Protein AF-A0A6N7Q7R2-F1 (afdb_monomer_lite)

Foldseek 3Di:
DQDFDPLLVLLLLLLVLLLVLLVPCLVVLQVLLCCLPPVVGDDPVDGSSNVSVVLSVLLVVLSVQLRVLRSQLSVLVVPLPVLVVQLVVLLVVLQVLLVVQLVLCCQFQRNVRSVQLQRDPDQDSDLVVNLVSLVSSLVCLVPPDPPGHTPDNVSDDNSPVSSVVSVVSSVSSVVSVVVSVVSVVVSVVSVVSSVVSVVSSLVSLQVSLVVVLVSCVSSVNNVSNVSSHCDPCVSVSHHDPSSVDDPVVPDD

Secondary structure (DSSP, 8-state):
-PPPPHHHHHHHHHHHHHHHHHHHSHHHHHHHHHHHH-TT---TT--HHHHHHHHHHHHHHHHHHHHHHHHHHHHHHHSSHHHHHHHHHHHHHHHHHHHHHHHHHHHHT-HHHHHHTT--SS--SSHHHHHHHHHHHHHHHHHS---SPPSSGGG---HHHHHHHHHHHHHHHHHHHHHHHHHHHHHHHHHHHHHHHHHHHHHHHHHHHHHHHHHHHHTT-HHHHHHT---HHHHTTPPPHHHHS-TTS---

Sequence (252 aa):
MSQPSKLIADRVAISRTVLTSLNEHVPEIAKDLEAVLFPEGAPKSLTAADLLHALRDLLARTTESMFAADLAHTRELADDDAPRALAEERVEGLKALLLSLRTTLASTYGVPVAAAYGIPSQIPDDPEVLLRVAGTSERLLRERPLVEPPKIKSLAIAPLAVSEDLGFAIVELKRALADVDREKREAILSQSTKTLAMARWLSTYQGVTEAACGLYALAGHAALAEGIRPTARRLAGLPEEEDAAPSTERSR

Radius of gyration: 33.45 Å; chains: 1; bounding box: 76×33×90 Å

pLDDT: mean 92.96, std 10.28, range [34.81, 98.62]

Structure (mmCIF, N/CA/C/O backbone):
data_AF-A0A6N7Q7R2-F1
#
_entry.id   AF-A0A6N7Q7R2-F1
#
loop_
_atom_site.group_PDB
_atom_site.id
_atom_site.type_symbol
_atom_site.label_atom_id
_atom_site.label_alt_id
_atom_site.label_comp_id
_atom_site.label_asym_id
_atom_site.label_entity_id
_atom_site.label_seq_id
_atom_site.pdbx_PDB_ins_code
_atom_site.Cartn_x
_atom_site.Cartn_y
_atom_site.Cartn_z
_atom_site.occupancy
_atom_site.B_iso_or_equiv
_atom_site.auth_seq_id
_atom_site.auth_comp_id
_atom_site.auth_asym_id
_atom_site.auth_atom_id
_atom_site.pdbx_PDB_model_num
ATOM 1 N N . MET A 1 1 ? 12.685 -5.814 11.633 1.00 50.81 1 MET A N 1
ATOM 2 C CA . MET A 1 1 ? 11.256 -6.102 11.889 1.00 50.81 1 MET A CA 1
ATOM 3 C C . MET A 1 1 ? 10.473 -4.864 11.507 1.00 50.81 1 MET A C 1
ATOM 5 O O . MET A 1 1 ? 10.833 -3.796 11.985 1.00 50.81 1 MET A O 1
ATOM 9 N N . SER A 1 2 ? 9.488 -4.986 10.618 1.00 62.06 2 SER A N 1
ATOM 10 C CA . SER A 1 2 ? 8.685 -3.838 10.186 1.00 62.06 2 SER A CA 1
ATOM 11 C C . SER A 1 2 ? 7.815 -3.354 11.353 1.00 62.06 2 SER A C 1
ATOM 13 O O . SER A 1 2 ? 7.158 -4.172 11.999 1.00 62.06 2 SER A O 1
ATOM 15 N N . GLN A 1 3 ? 7.911 -2.068 11.691 1.00 71.12 3 GLN A N 1
ATOM 16 C CA . GLN A 1 3 ? 7.170 -1.444 12.792 1.00 71.12 3 GLN A CA 1
ATOM 17 C C . GLN A 1 3 ? 5.858 -0.863 12.252 1.00 71.12 3 GLN A C 1
ATOM 19 O O . GLN A 1 3 ? 5.852 -0.363 11.126 1.00 71.12 3 GLN A O 1
ATOM 24 N N . PRO A 1 4 ? 4.759 -0.902 13.025 1.00 79.81 4 PRO A N 1
ATOM 25 C CA . PRO A 1 4 ? 3.510 -0.272 12.619 1.00 79.81 4 PRO A CA 1
ATOM 26 C C . PRO A 1 4 ? 3.698 1.239 12.461 1.00 79.81 4 PRO A C 1
ATOM 28 O O . PRO A 1 4 ? 4.506 1.866 13.156 1.00 79.81 4 PRO A O 1
ATOM 31 N N . SER A 1 5 ? 2.907 1.850 11.585 1.00 90.06 5 SER A N 1
ATOM 32 C CA . SER A 1 5 ? 2.881 3.304 11.468 1.00 90.06 5 SER A CA 1
ATOM 33 C C . SER A 1 5 ? 2.411 3.945 12.779 1.00 90.06 5 SER A C 1
ATOM 35 O O . SER A 1 5 ? 1.545 3.412 13.477 1.00 90.06 5 SER A O 1
ATOM 37 N N . LYS A 1 6 ? 2.956 5.126 13.112 1.00 91.56 6 LYS A N 1
ATOM 38 C CA . LYS A 1 6 ? 2.602 5.859 14.343 1.00 91.56 6 LYS A CA 1
ATOM 39 C C . LYS A 1 6 ? 1.088 6.027 14.502 1.00 91.56 6 LYS A C 1
ATOM 41 O O . LYS A 1 6 ? 0.548 5.778 15.569 1.00 91.56 6 LYS A O 1
ATOM 46 N N . LEU A 1 7 ? 0.408 6.367 13.409 1.00 93.00 7 LEU A N 1
ATOM 47 C CA . LEU A 1 7 ? -1.046 6.507 13.370 1.00 93.00 7 LEU A CA 1
ATOM 48 C C . LEU A 1 7 ? -1.774 5.236 13.841 1.00 93.00 7 LEU A C 1
ATOM 50 O O . LEU A 1 7 ? -2.789 5.317 14.526 1.00 93.00 7 LEU A O 1
ATOM 54 N N . ILE A 1 8 ? -1.283 4.059 13.458 1.00 95.62 8 ILE A N 1
ATOM 55 C CA . ILE A 1 8 ? -1.890 2.775 13.820 1.00 95.62 8 ILE A CA 1
ATOM 56 C C . ILE A 1 8 ? -1.543 2.416 15.260 1.00 95.62 8 ILE A C 1
ATOM 58 O O . ILE A 1 8 ? -2.419 1.962 15.991 1.00 95.62 8 ILE A O 1
ATOM 62 N N . ALA A 1 9 ? -0.310 2.682 15.696 1.00 94.44 9 ALA A N 1
ATOM 63 C CA . ALA A 1 9 ? 0.099 2.505 17.087 1.00 94.44 9 ALA A CA 1
ATOM 64 C C . ALA A 1 9 ? -0.769 3.334 18.052 1.00 94.44 9 ALA A C 1
ATOM 66 O O . ALA A 1 9 ? -1.256 2.798 19.048 1.00 94.44 9 ALA A O 1
ATOM 67 N N . ASP A 1 10 ? -1.040 4.594 17.710 1.00 95.44 10 ASP A N 1
ATOM 68 C CA . ASP A 1 10 ? -1.899 5.495 18.484 1.00 95.44 10 ASP A CA 1
ATOM 69 C C . ASP A 1 10 ? -3.329 4.936 18.613 1.00 95.44 10 ASP A C 1
ATOM 71 O O . ASP A 1 10 ? -3.885 4.839 19.707 1.00 95.44 10 ASP A O 1
ATOM 75 N N . ARG A 1 11 ? -3.915 4.456 17.511 1.00 96.56 11 ARG A N 1
ATOM 76 C CA . ARG A 1 11 ? -5.257 3.842 17.512 1.00 96.56 11 ARG A CA 1
ATOM 77 C C . ARG A 1 11 ? -5.324 2.514 18.263 1.00 96.56 11 ARG A C 1
ATOM 79 O O . ARG A 1 11 ? -6.342 2.202 18.888 1.00 96.56 11 ARG A O 1
ATOM 86 N N . VAL A 1 12 ? -4.246 1.733 18.231 1.00 96.75 12 VAL A N 1
ATOM 87 C CA . VAL A 1 12 ? -4.108 0.520 19.049 1.00 96.75 12 VAL A CA 1
ATOM 88 C C . VAL A 1 12 ? -4.067 0.883 20.534 1.00 96.75 12 VAL A C 1
ATOM 90 O O . VAL A 1 12 ? -4.727 0.211 21.325 1.00 96.75 12 VAL A O 1
ATOM 93 N N . ALA A 1 13 ? -3.355 1.946 20.920 1.00 95.44 13 ALA A N 1
ATOM 94 C CA . ALA A 1 13 ? -3.314 2.420 22.304 1.00 95.44 13 ALA A CA 1
ATOM 95 C C . ALA A 1 13 ? -4.703 2.863 22.798 1.00 95.44 13 ALA A C 1
ATOM 97 O O . ALA A 1 13 ? -5.150 2.402 23.847 1.00 95.44 13 ALA A O 1
ATOM 98 N N . ILE A 1 14 ? -5.433 3.639 21.989 1.00 96.62 14 ILE A N 1
ATOM 99 C CA . ILE A 1 14 ? -6.825 4.040 22.270 1.00 96.62 14 ILE A CA 1
ATOM 100 C C . ILE A 1 14 ? -7.723 2.809 22.465 1.00 96.62 14 ILE A C 1
ATOM 102 O O . ILE A 1 14 ? -8.464 2.703 23.443 1.00 96.62 14 ILE A O 1
ATOM 106 N N . SER A 1 15 ? -7.639 1.839 21.549 1.00 97.38 15 SER A N 1
ATOM 107 C CA . SER A 1 15 ? -8.445 0.612 21.626 1.00 97.38 15 SER A CA 1
ATOM 108 C C . SER A 1 15 ? -8.111 -0.204 22.872 1.00 97.38 15 SER A C 1
ATOM 110 O O . SER A 1 15 ? -9.006 -0.771 23.495 1.00 97.38 15 SER A O 1
ATOM 112 N N . ARG A 1 16 ? -6.832 -0.244 23.265 1.00 96.56 16 ARG A N 1
ATOM 113 C CA . ARG A 1 16 ? -6.368 -0.969 24.451 1.00 96.56 16 ARG A CA 1
ATOM 114 C C . ARG A 1 16 ? -7.040 -0.460 25.720 1.00 96.56 16 ARG A C 1
ATOM 116 O O . ARG A 1 16 ? -7.462 -1.291 26.509 1.00 96.56 16 ARG A O 1
ATOM 123 N N . THR A 1 17 ? -7.203 0.852 25.897 1.00 95.75 17 THR A N 1
ATOM 124 C CA . THR A 1 17 ? -7.900 1.408 27.072 1.00 95.75 17 THR A CA 1
ATOM 125 C C . THR A 1 17 ? -9.321 0.855 27.211 1.00 95.75 17 THR A C 1
ATOM 127 O O . THR A 1 17 ? -9.700 0.387 28.283 1.00 95.75 17 THR A O 1
ATOM 130 N N . VAL A 1 18 ? -10.083 0.822 26.116 1.00 96.19 18 VAL A N 1
ATOM 131 C CA . VAL A 1 18 ? -11.457 0.292 26.110 1.00 96.19 18 VAL A CA 1
ATOM 132 C C . VAL A 1 18 ? -11.470 -1.217 26.355 1.00 96.19 18 VAL A C 1
ATOM 134 O O . VAL A 1 18 ? -12.261 -1.713 27.155 1.00 96.19 18 VAL A O 1
ATOM 137 N N . LEU A 1 19 ? -10.576 -1.954 25.691 1.00 97.50 19 LEU A N 1
ATOM 138 C CA . LEU A 1 19 ? -10.462 -3.406 25.842 1.00 97.50 19 LEU A CA 1
ATOM 139 C C . LEU A 1 19 ? -10.062 -3.811 27.263 1.00 97.50 19 LEU A C 1
ATOM 141 O O . LEU A 1 19 ? -10.586 -4.795 27.774 1.00 97.50 19 LEU A O 1
ATOM 145 N N . THR A 1 20 ? -9.159 -3.064 27.900 1.00 95.94 20 THR A N 1
ATOM 146 C CA . THR A 1 20 ? -8.775 -3.268 29.300 1.00 95.94 20 THR A CA 1
ATOM 147 C C . THR A 1 20 ? -9.971 -3.036 30.217 1.00 95.94 20 THR A C 1
ATOM 149 O O . THR A 1 20 ? -10.301 -3.927 30.992 1.00 95.94 20 THR A O 1
ATOM 152 N N . SER A 1 21 ? -10.699 -1.927 30.050 1.00 95.62 21 SER A N 1
ATOM 153 C CA . SER A 1 21 ? -11.897 -1.651 30.855 1.00 95.62 21 SER A CA 1
ATOM 154 C C . SER A 1 21 ? -12.962 -2.750 30.722 1.00 95.62 21 SER A C 1
ATOM 156 O O . SER A 1 21 ? -13.477 -3.244 31.724 1.00 95.62 21 SER A O 1
ATOM 158 N N . LEU A 1 22 ? -13.250 -3.196 29.493 1.00 94.88 22 LEU A N 1
ATOM 159 C CA . LEU A 1 22 ? -14.188 -4.296 29.230 1.00 94.88 22 LEU A CA 1
ATOM 160 C C . LEU A 1 22 ? -13.656 -5.670 29.675 1.00 94.88 22 LEU A C 1
ATOM 162 O O . LEU A 1 22 ? -14.420 -6.621 29.781 1.00 94.88 22 LEU A O 1
ATOM 166 N N . ASN A 1 23 ? -12.358 -5.837 29.904 1.00 93.88 23 ASN A N 1
ATOM 167 C CA . ASN A 1 23 ? -11.831 -7.078 30.472 1.00 93.88 23 ASN A CA 1
ATOM 168 C C . ASN A 1 23 ? -11.946 -7.094 31.993 1.00 93.88 23 ASN A C 1
ATOM 170 O O . ASN A 1 23 ? -12.287 -8.125 32.565 1.00 93.88 23 ASN A O 1
ATOM 174 N N . GLU A 1 24 ? -11.657 -5.966 32.630 1.00 95.44 24 GLU A N 1
ATOM 175 C CA . GLU A 1 24 ? -11.557 -5.867 34.084 1.00 95.44 24 GLU A CA 1
ATOM 176 C C . GLU A 1 24 ? -12.931 -5.743 34.749 1.00 95.44 24 GLU A C 1
ATOM 178 O O . GLU A 1 24 ? -13.177 -6.391 35.765 1.00 95.44 24 GLU A O 1
ATOM 183 N N . HIS A 1 25 ? -13.848 -4.971 34.160 1.00 95.38 25 HIS A N 1
ATOM 184 C CA . HIS A 1 25 ? -15.087 -4.579 34.840 1.00 95.38 25 HIS A CA 1
ATOM 185 C C . HIS A 1 25 ? -16.344 -5.322 34.377 1.00 95.38 25 HIS A C 1
ATOM 187 O O . HIS A 1 25 ? -17.401 -5.156 34.982 1.00 95.38 25 HIS A O 1
ATOM 193 N N . VAL A 1 26 ? -16.270 -6.174 33.346 1.00 93.69 26 VAL A N 1
ATOM 194 C CA . VAL A 1 26 ? -17.456 -6.897 32.845 1.00 93.69 26 VAL A CA 1
ATOM 195 C C . VAL A 1 26 ? -18.189 -7.710 33.915 1.00 93.69 26 VAL A C 1
ATOM 197 O O . VAL A 1 26 ? -19.413 -7.613 33.934 1.00 93.69 26 VAL A O 1
ATOM 200 N N . PRO A 1 27 ? -17.533 -8.463 34.820 1.00 93.50 27 PRO A N 1
ATOM 201 C CA . PRO A 1 27 ? -18.259 -9.226 35.837 1.00 93.50 27 PRO A CA 1
ATOM 202 C C . PRO A 1 27 ? -19.127 -8.355 36.756 1.00 93.50 27 PRO A C 1
ATOM 204 O O . PRO A 1 27 ? -20.244 -8.740 37.096 1.00 93.50 27 PRO A O 1
ATOM 207 N N . GLU A 1 28 ? -18.624 -7.182 37.143 1.00 95.19 28 GLU A N 1
ATOM 208 C CA . GLU A 1 28 ? -19.336 -6.231 38.002 1.00 95.19 28 GLU A CA 1
ATOM 209 C C . GLU A 1 28 ? -20.457 -5.530 37.228 1.00 95.19 28 GLU A C 1
ATOM 211 O O . GLU A 1 28 ? -21.619 -5.571 37.626 1.00 95.19 28 GLU A O 1
ATOM 216 N N . ILE A 1 29 ? -20.127 -4.984 36.058 1.00 96.25 29 ILE A N 1
ATOM 217 C CA . ILE A 1 29 ? -21.063 -4.216 35.234 1.00 96.25 29 ILE A CA 1
ATOM 218 C C . ILE A 1 29 ? -22.197 -5.096 34.719 1.00 96.25 29 ILE A C 1
ATOM 220 O O . ILE A 1 29 ? -23.346 -4.669 34.733 1.00 96.25 29 ILE A O 1
ATOM 224 N N . ALA A 1 30 ? -21.910 -6.324 34.284 1.00 95.69 30 ALA A N 1
ATOM 225 C CA . ALA A 1 30 ? -22.934 -7.243 33.801 1.00 95.69 30 ALA A CA 1
ATOM 226 C C . ALA A 1 30 ? -23.943 -7.591 34.898 1.00 95.69 30 ALA A C 1
ATOM 228 O O . ALA A 1 30 ? -25.142 -7.584 34.638 1.00 95.69 30 ALA A O 1
ATOM 229 N N . LYS A 1 31 ? -23.467 -7.847 36.122 1.00 94.94 31 LYS A N 1
ATOM 230 C CA . LYS A 1 31 ? -24.327 -8.155 37.267 1.00 94.94 31 LYS A CA 1
ATOM 231 C C . LYS A 1 31 ? -25.290 -7.004 37.564 1.00 94.94 31 LYS A C 1
ATOM 233 O O . LYS A 1 31 ? -26.491 -7.235 37.700 1.00 94.94 31 LYS A O 1
ATOM 238 N N . ASP A 1 32 ? -24.774 -5.782 37.656 1.00 96.50 32 ASP A N 1
ATOM 239 C CA . ASP A 1 32 ? -25.595 -4.610 37.974 1.00 96.50 32 ASP A CA 1
ATOM 240 C C . ASP A 1 32 ? -26.538 -4.259 36.814 1.00 96.50 32 ASP A C 1
ATOM 242 O O . ASP A 1 32 ? -27.708 -3.937 37.025 1.00 96.50 32 ASP A O 1
ATOM 246 N N . LEU A 1 33 ? -26.071 -4.412 35.572 1.00 95.69 33 LEU A N 1
ATOM 247 C CA . LEU A 1 33 ? -26.885 -4.206 34.379 1.00 95.69 33 LEU A CA 1
ATOM 248 C C . LEU A 1 33 ? -28.034 -5.216 34.278 1.00 95.69 33 LEU A C 1
ATOM 250 O O . LEU A 1 33 ? -29.147 -4.842 33.913 1.00 95.69 33 LEU A O 1
ATOM 254 N N . GLU A 1 34 ? -27.797 -6.484 34.615 1.00 95.75 34 GLU A N 1
ATOM 255 C CA . GLU A 1 34 ? -28.843 -7.511 34.638 1.00 95.75 34 GLU A CA 1
ATOM 256 C C . GLU A 1 34 ? -29.896 -7.232 35.699 1.00 95.75 34 GLU A C 1
ATOM 258 O O . GLU A 1 34 ? -31.081 -7.383 35.414 1.00 95.75 34 GLU A O 1
ATOM 263 N N . ALA A 1 35 ? -29.493 -6.767 36.882 1.00 94.31 35 ALA A N 1
ATOM 264 C CA . ALA A 1 35 ? -30.439 -6.377 37.923 1.00 94.31 35 ALA A CA 1
ATOM 265 C C . ALA A 1 35 ? -31.360 -5.229 37.467 1.00 94.31 35 ALA A C 1
ATOM 267 O O . ALA A 1 35 ? -32.540 -5.207 37.820 1.00 94.31 35 ALA A O 1
ATOM 268 N N . VAL A 1 36 ? -30.839 -4.297 36.660 1.00 94.81 36 VAL A N 1
ATOM 269 C CA . VAL A 1 36 ? -31.605 -3.165 36.113 1.00 94.81 36 VAL A CA 1
ATOM 270 C C . VAL A 1 36 ? -32.508 -3.586 34.950 1.00 94.81 36 VAL A C 1
ATOM 272 O O . VAL A 1 36 ? -33.672 -3.193 34.903 1.00 94.81 36 VAL A O 1
ATOM 275 N N . LEU A 1 37 ? -31.989 -4.362 33.995 1.00 94.00 37 LEU A N 1
ATOM 276 C CA . LEU A 1 37 ? -32.715 -4.715 32.768 1.00 94.00 37 LEU A CA 1
ATOM 277 C C . LEU A 1 37 ? -33.667 -5.903 32.946 1.00 94.00 37 LEU A C 1
ATOM 279 O O . LEU A 1 37 ? -34.694 -5.977 32.268 1.00 94.00 37 LEU A O 1
ATOM 283 N N . PHE A 1 38 ? -33.329 -6.834 33.836 1.00 93.62 38 PHE A N 1
ATOM 284 C CA . PHE A 1 38 ? -34.024 -8.104 34.028 1.00 93.62 38 PHE A CA 1
ATOM 285 C C . PHE A 1 38 ? -34.273 -8.373 35.522 1.00 93.62 38 PHE A C 1
ATOM 287 O O . PHE A 1 38 ? -33.721 -9.325 36.077 1.00 93.62 38 PHE A O 1
ATOM 294 N N . PRO A 1 39 ? -35.131 -7.581 36.191 1.00 90.62 39 PRO A N 1
ATOM 295 C CA . PRO A 1 39 ? -35.372 -7.713 37.632 1.00 90.62 39 PRO A CA 1
ATOM 296 C C . PRO A 1 39 ? -35.911 -9.095 38.046 1.00 90.62 39 PRO A C 1
ATOM 298 O O . PRO A 1 39 ? -35.669 -9.541 39.162 1.00 90.62 39 PRO A O 1
ATOM 301 N N . GLU A 1 40 ? -36.585 -9.801 37.133 1.00 91.62 40 GLU A N 1
ATOM 302 C CA . GLU A 1 40 ? -37.112 -11.162 37.341 1.00 91.62 40 GLU A CA 1
ATOM 303 C C . GLU A 1 40 ? -36.131 -12.273 36.903 1.00 91.62 40 GLU A C 1
ATOM 305 O O . GLU A 1 40 ? -36.470 -13.458 36.907 1.00 91.62 40 GLU A O 1
ATOM 310 N N . GLY A 1 41 ? -34.908 -11.901 36.514 1.00 86.69 41 GLY A N 1
ATOM 311 C CA . GLY A 1 41 ? -33.851 -12.795 36.045 1.00 86.69 41 GLY A CA 1
ATOM 312 C C . GLY A 1 41 ? -33.589 -12.705 34.538 1.00 86.69 41 GLY A C 1
ATOM 313 O O . GLY A 1 41 ? -34.507 -12.622 33.720 1.00 86.69 41 GLY A O 1
ATOM 314 N N . ALA A 1 42 ? -32.307 -12.745 34.165 1.00 87.19 42 ALA A N 1
ATOM 315 C CA . ALA A 1 42 ? -31.866 -12.666 32.776 1.00 87.19 42 ALA A CA 1
ATOM 316 C C . ALA A 1 42 ? -32.240 -13.924 31.954 1.00 87.19 42 ALA A C 1
ATOM 318 O O . ALA A 1 42 ? -32.320 -15.035 32.497 1.00 87.19 42 ALA A O 1
ATOM 319 N N . PRO A 1 43 ? -32.440 -13.793 30.627 1.00 86.81 43 PRO A N 1
ATOM 320 C CA . PRO A 1 43 ? -32.657 -14.934 29.743 1.00 86.81 43 PRO A CA 1
ATOM 321 C C . PRO A 1 43 ? -31.491 -15.931 29.779 1.00 86.81 43 PRO A C 1
ATOM 323 O O . PRO A 1 43 ? -30.327 -15.556 29.701 1.00 86.81 43 PRO A O 1
ATOM 326 N N . LYS A 1 44 ? -31.791 -17.237 29.782 1.00 87.12 44 LYS A N 1
ATOM 327 C CA . LYS A 1 44 ? -30.754 -18.292 29.789 1.00 87.12 44 LYS A CA 1
ATOM 328 C C . LYS A 1 44 ? -29.904 -18.352 28.515 1.00 87.12 44 LYS A C 1
ATOM 330 O O . LYS A 1 44 ? -28.855 -18.984 28.521 1.00 87.12 44 LYS A O 1
ATOM 335 N N . SER A 1 45 ? -30.392 -17.788 27.412 1.00 91.38 45 SER A N 1
ATOM 336 C CA . SER A 1 45 ? -29.743 -17.867 26.100 1.00 91.38 45 SER A CA 1
ATOM 337 C C . SER A 1 45 ? -28.749 -16.741 25.828 1.00 91.38 45 SER A C 1
ATOM 339 O O . SER A 1 45 ? -27.969 -16.866 24.890 1.00 91.38 45 SER A O 1
ATOM 341 N N . LEU A 1 46 ? -28.828 -15.632 26.569 1.00 90.75 46 LEU A N 1
ATOM 342 C CA . LEU A 1 46 ? -27.973 -14.465 26.375 1.00 90.75 46 LEU A CA 1
ATOM 343 C C . LEU A 1 46 ? -27.975 -13.601 27.639 1.00 90.75 46 LEU A C 1
ATOM 345 O O . LEU A 1 46 ? -29.030 -13.114 28.050 1.00 90.75 46 LEU A O 1
ATOM 349 N N . THR A 1 47 ? -26.791 -13.394 28.205 1.00 92.38 47 THR A N 1
ATOM 350 C CA . THR A 1 47 ? -26.555 -12.561 29.394 1.00 92.38 47 THR A CA 1
ATOM 351 C C . THR A 1 47 ? -26.030 -11.172 29.011 1.00 92.38 47 THR A C 1
ATOM 353 O O . THR A 1 47 ? -25.598 -10.941 27.875 1.00 92.38 47 THR A O 1
ATOM 356 N N . ALA A 1 48 ? -26.027 -10.224 29.952 1.00 94.12 48 ALA A N 1
ATOM 357 C CA . ALA A 1 48 ? -25.380 -8.928 29.725 1.00 94.12 48 ALA A CA 1
ATOM 358 C C . ALA A 1 48 ? -23.857 -9.079 29.568 1.00 94.12 48 ALA A C 1
ATOM 360 O O . ALA A 1 48 ? -23.240 -8.359 28.779 1.00 94.12 48 ALA A O 1
ATOM 361 N N . ALA A 1 49 ? -23.260 -10.046 30.274 1.00 94.56 49 ALA A N 1
ATOM 362 C CA . ALA A 1 49 ? -21.843 -10.374 30.145 1.00 94.56 49 ALA A CA 1
ATOM 363 C C . ALA A 1 49 ? -21.503 -10.839 28.721 1.00 94.56 49 ALA A C 1
ATOM 365 O O . ALA A 1 49 ? -20.525 -10.364 28.144 1.00 94.56 49 ALA A O 1
ATOM 366 N N . ASP A 1 50 ? -22.341 -11.696 28.124 1.00 95.12 50 ASP A N 1
ATOM 367 C CA . ASP A 1 50 ? -22.157 -12.161 26.744 1.00 95.12 50 ASP A CA 1
ATOM 368 C C . ASP A 1 50 ? -22.155 -10.993 25.748 1.00 95.12 50 ASP A C 1
ATOM 370 O O . ASP A 1 50 ? -21.309 -10.937 24.853 1.00 95.12 50 ASP A O 1
ATOM 374 N N . LEU A 1 51 ? -23.063 -10.023 25.921 1.00 95.56 51 LEU A N 1
ATOM 375 C CA . LEU A 1 51 ? -23.115 -8.824 25.079 1.00 95.56 51 LEU A CA 1
ATOM 376 C C . LEU A 1 51 ? -21.847 -7.969 25.225 1.00 95.56 51 LEU A C 1
ATOM 378 O O . LEU A 1 51 ? -21.260 -7.563 24.219 1.00 95.56 51 LEU A O 1
ATOM 382 N N . LEU A 1 52 ? -21.402 -7.705 26.456 1.00 97.12 52 LEU A N 1
ATOM 383 C CA . LEU A 1 52 ? -20.201 -6.901 26.705 1.00 97.12 52 LEU A CA 1
ATOM 384 C C . LEU A 1 52 ? -18.934 -7.587 26.168 1.00 97.12 52 LEU A C 1
ATOM 386 O O . LEU A 1 52 ? -18.091 -6.934 25.547 1.00 97.12 52 LEU A O 1
ATOM 390 N N . HIS A 1 53 ? -18.822 -8.908 26.325 1.00 97.44 53 HIS A N 1
ATOM 391 C CA . HIS A 1 53 ? -17.751 -9.690 25.710 1.00 97.44 53 HIS A CA 1
ATOM 392 C C . HIS A 1 53 ? -17.819 -9.652 24.180 1.00 97.44 53 HIS A C 1
ATOM 394 O O . HIS A 1 53 ? -16.786 -9.476 23.536 1.00 97.44 53 HIS A O 1
ATOM 400 N N . ALA A 1 54 ? -19.011 -9.724 23.583 1.00 97.88 54 ALA A N 1
ATOM 401 C CA . ALA A 1 54 ? -19.165 -9.613 22.134 1.00 97.88 54 ALA A CA 1
ATOM 402 C C . ALA A 1 54 ? -18.699 -8.245 21.597 1.00 97.88 54 ALA A C 1
ATOM 404 O O . ALA A 1 54 ? -18.021 -8.194 20.565 1.00 97.88 54 ALA A O 1
ATOM 405 N N . LEU A 1 55 ? -19.006 -7.148 22.304 1.00 98.25 55 LEU A N 1
ATOM 406 C CA . LEU A 1 55 ? -18.526 -5.799 21.973 1.00 98.25 55 LEU A CA 1
ATOM 407 C C . LEU A 1 55 ? -16.997 -5.699 22.073 1.00 98.25 55 LEU A C 1
ATOM 409 O O . LEU A 1 55 ? -16.344 -5.219 21.140 1.00 98.25 55 LEU A O 1
ATOM 413 N N . ARG A 1 56 ? -16.421 -6.210 23.169 1.00 98.00 56 ARG A N 1
ATOM 414 C CA . ARG A 1 56 ? -14.966 -6.294 23.361 1.00 98.00 56 ARG A CA 1
ATOM 415 C C . ARG A 1 56 ? -14.303 -7.053 22.214 1.00 98.00 56 ARG A C 1
ATOM 417 O O . ARG A 1 56 ? -13.364 -6.553 21.598 1.00 98.00 56 ARG A O 1
ATOM 424 N N . ASP A 1 57 ? -14.795 -8.247 21.908 1.00 98.44 57 ASP A N 1
ATOM 425 C CA . ASP A 1 57 ? -14.176 -9.126 20.919 1.00 98.44 57 ASP A CA 1
ATOM 426 C C . ASP A 1 57 ? -14.298 -8.556 19.499 1.00 98.44 57 ASP A C 1
ATOM 428 O O . ASP A 1 57 ? -13.396 -8.727 18.675 1.00 98.44 57 ASP A O 1
ATOM 432 N N . LEU A 1 58 ? -15.386 -7.838 19.200 1.00 98.62 58 LEU A N 1
ATOM 433 C CA . LEU A 1 58 ? -15.540 -7.105 17.944 1.00 98.62 58 LEU A CA 1
ATOM 434 C C . LEU A 1 58 ? -14.481 -5.999 17.799 1.00 98.62 58 LEU A C 1
ATOM 436 O O . LEU A 1 58 ? -13.844 -5.904 16.741 1.00 98.62 58 LEU A O 1
ATOM 440 N N . LEU A 1 59 ? -14.264 -5.194 18.844 1.00 98.56 59 LEU A N 1
ATOM 441 C CA . LEU A 1 59 ? -13.228 -4.157 18.843 1.00 98.56 59 LEU A CA 1
ATOM 442 C C . LEU A 1 59 ? -11.824 -4.766 18.739 1.00 98.56 59 LEU A C 1
ATOM 444 O O . LEU A 1 59 ? -11.009 -4.280 17.951 1.00 98.56 59 LEU A O 1
ATOM 448 N N . ALA A 1 60 ? -11.557 -5.850 19.472 1.00 98.50 60 ALA A N 1
ATOM 449 C CA . ALA A 1 60 ? -10.272 -6.545 19.452 1.00 98.50 60 ALA A CA 1
ATOM 450 C C . ALA A 1 60 ? -9.932 -7.048 18.041 1.00 98.50 60 ALA A C 1
ATOM 452 O O . ALA A 1 60 ? -8.905 -6.661 17.483 1.00 98.50 60 ALA A O 1
ATOM 453 N N . ARG A 1 61 ? -10.839 -7.812 17.412 1.00 98.44 61 ARG A N 1
ATOM 454 C CA . ARG A 1 61 ? -10.636 -8.338 16.049 1.00 98.44 61 ARG A CA 1
ATOM 455 C C . ARG A 1 61 ? -10.470 -7.233 15.008 1.00 98.44 61 ARG A C 1
ATOM 457 O O . ARG A 1 61 ? -9.674 -7.365 14.082 1.00 98.44 61 ARG A O 1
ATOM 464 N N . THR A 1 62 ? -11.218 -6.138 15.137 1.00 98.38 62 THR A N 1
ATOM 465 C CA . THR A 1 62 ? -11.131 -5.030 14.172 1.00 98.38 62 THR A CA 1
ATOM 466 C C . THR A 1 62 ? -9.827 -4.245 14.337 1.00 98.38 62 THR A C 1
ATOM 468 O O . THR A 1 62 ? -9.212 -3.861 13.343 1.00 98.38 62 THR A O 1
ATOM 471 N N . THR A 1 63 ? -9.365 -4.065 15.576 1.00 98.19 63 THR A N 1
ATOM 472 C CA . THR A 1 63 ? -8.054 -3.470 15.885 1.00 98.19 63 THR A CA 1
ATOM 473 C C . THR A 1 63 ? -6.915 -4.324 15.334 1.00 98.19 63 THR A C 1
ATOM 475 O O . THR A 1 63 ? -6.023 -3.801 14.668 1.00 98.19 63 THR A O 1
ATOM 478 N N . GLU A 1 64 ? -6.970 -5.641 15.541 1.00 98.06 64 GLU A N 1
ATOM 479 C CA . GLU A 1 64 ? -5.981 -6.582 15.011 1.00 98.06 64 GLU A CA 1
ATOM 480 C C . GLU A 1 64 ? -5.966 -6.591 13.476 1.00 98.06 64 GLU A C 1
ATOM 482 O O . GLU A 1 64 ? -4.900 -6.517 12.868 1.00 98.06 64 GLU A O 1
ATOM 487 N N . SER A 1 65 ? -7.138 -6.590 12.834 1.00 98.06 65 SER A N 1
ATOM 488 C CA . SER A 1 65 ? -7.247 -6.523 11.372 1.00 98.06 65 SER A CA 1
ATOM 489 C C . SER A 1 65 ? -6.638 -5.239 10.797 1.00 98.06 65 SER A C 1
ATOM 491 O O . SER A 1 65 ? -5.932 -5.300 9.789 1.00 98.06 65 SER A O 1
ATOM 493 N N . MET A 1 66 ? -6.863 -4.090 11.441 1.00 98.25 66 MET A N 1
ATOM 494 C CA . MET A 1 66 ? -6.246 -2.818 11.054 1.00 98.25 66 MET A CA 1
ATOM 495 C C . MET A 1 66 ? -4.719 -2.857 11.211 1.00 98.25 66 MET A C 1
ATOM 497 O O . MET A 1 66 ? -4.003 -2.433 10.304 1.00 98.25 66 MET A O 1
ATOM 501 N N . PHE A 1 67 ? -4.221 -3.392 12.327 1.00 97.31 67 PHE A N 1
ATOM 502 C CA . PHE A 1 67 ? -2.787 -3.555 12.566 1.00 97.31 67 PHE A CA 1
ATOM 503 C C . PHE A 1 67 ? -2.131 -4.478 11.527 1.00 97.31 67 PHE A C 1
ATOM 505 O O . PHE A 1 67 ? -1.094 -4.141 10.955 1.00 97.31 67 PHE A O 1
ATOM 512 N N . ALA A 1 68 ? -2.756 -5.619 11.232 1.00 97.06 68 ALA A N 1
ATOM 513 C CA . ALA A 1 68 ? -2.262 -6.572 10.246 1.00 97.06 68 ALA A CA 1
ATOM 514 C C . ALA A 1 68 ? -2.210 -5.969 8.832 1.00 97.06 68 ALA A C 1
ATOM 516 O O . ALA A 1 68 ? -1.227 -6.171 8.121 1.00 97.06 68 ALA A O 1
ATOM 517 N N . ALA A 1 69 ? -3.228 -5.193 8.441 1.00 97.75 69 ALA A N 1
ATOM 518 C CA . ALA A 1 69 ? -3.257 -4.514 7.146 1.00 97.75 69 ALA A CA 1
ATOM 519 C C . ALA A 1 69 ? -2.156 -3.444 7.017 1.00 97.75 69 ALA A C 1
ATOM 521 O O . ALA A 1 69 ? -1.542 -3.318 5.959 1.00 97.75 69 ALA A O 1
ATOM 522 N N . ASP A 1 70 ? -1.861 -2.706 8.092 1.00 97.50 70 ASP A N 1
ATOM 523 C CA . ASP A 1 70 ? -0.751 -1.745 8.119 1.00 97.50 70 ASP A CA 1
ATOM 524 C C . ASP A 1 70 ? 0.615 -2.423 7.995 1.00 97.50 70 ASP A C 1
ATOM 526 O O . ASP A 1 70 ? 1.468 -1.977 7.225 1.00 97.50 70 ASP A O 1
ATOM 530 N N . LEU A 1 71 ? 0.806 -3.537 8.703 1.00 95.50 71 LEU A N 1
ATOM 531 C CA . LEU A 1 71 ? 2.041 -4.308 8.634 1.00 95.50 71 LEU A CA 1
ATOM 532 C C . LEU A 1 71 ? 2.242 -4.933 7.248 1.00 95.50 71 LEU A C 1
ATOM 534 O O . LEU A 1 71 ? 3.361 -4.935 6.741 1.00 95.50 71 LEU A O 1
ATOM 538 N N . ALA A 1 72 ? 1.171 -5.441 6.633 1.00 94.62 72 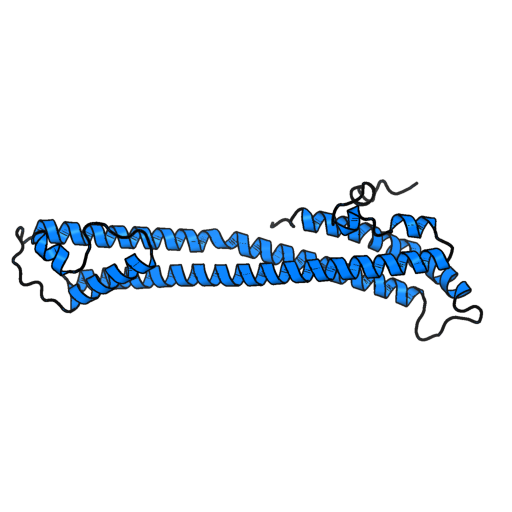ALA A N 1
ATOM 539 C CA . ALA A 1 72 ? 1.202 -5.964 5.270 1.00 94.62 72 ALA A CA 1
ATOM 540 C C . ALA A 1 72 ? 1.594 -4.874 4.264 1.00 94.62 72 ALA A C 1
ATOM 542 O O . ALA A 1 72 ? 2.518 -5.077 3.487 1.00 94.62 72 ALA A O 1
ATOM 543 N N . HIS A 1 73 ? 0.972 -3.695 4.340 1.00 95.69 73 HIS A N 1
ATOM 544 C CA . HIS A 1 73 ? 1.317 -2.574 3.466 1.00 95.69 73 HIS A CA 1
ATOM 545 C C . HIS A 1 73 ? 2.749 -2.055 3.692 1.00 95.69 73 HIS A C 1
ATOM 547 O O . HIS A 1 73 ? 3.448 -1.720 2.745 1.00 95.69 73 HIS A O 1
ATOM 553 N N . THR A 1 74 ? 3.229 -2.018 4.936 1.00 93.62 74 THR A N 1
ATOM 554 C CA . THR A 1 74 ? 4.610 -1.584 5.207 1.00 93.62 74 THR A CA 1
ATOM 555 C C . THR A 1 74 ? 5.635 -2.593 4.685 1.00 93.62 74 THR A C 1
ATOM 557 O O . THR A 1 74 ? 6.721 -2.198 4.278 1.00 93.62 74 THR A O 1
ATOM 560 N N . ARG A 1 75 ? 5.315 -3.894 4.701 1.00 91.62 75 ARG A N 1
ATOM 561 C CA . ARG A 1 75 ? 6.162 -4.930 4.087 1.00 91.62 75 ARG A CA 1
ATOM 562 C C . ARG A 1 75 ? 6.196 -4.788 2.572 1.00 91.62 75 ARG A C 1
ATOM 564 O O . ARG A 1 75 ? 7.281 -4.756 2.021 1.00 91.62 75 ARG A O 1
ATOM 571 N N . GLU A 1 76 ? 5.032 -4.606 1.960 1.00 92.94 76 GLU A N 1
ATOM 572 C CA . GLU A 1 76 ? 4.899 -4.352 0.524 1.00 92.94 76 GLU A CA 1
ATOM 573 C C . GLU A 1 76 ? 5.809 -3.201 0.065 1.00 92.94 76 GLU A C 1
ATOM 575 O O . GLU A 1 76 ? 6.614 -3.353 -0.842 1.00 92.94 76 GLU A O 1
ATOM 580 N N . LEU A 1 77 ? 5.768 -2.060 0.762 1.00 91.50 77 LEU A N 1
ATOM 581 C CA . LEU A 1 77 ? 6.618 -0.915 0.418 1.00 91.50 77 LEU A CA 1
ATOM 582 C C . LEU A 1 77 ? 8.117 -1.148 0.654 1.00 91.50 77 LEU A C 1
ATOM 584 O O . LEU A 1 77 ? 8.932 -0.439 0.070 1.00 91.50 77 LEU A O 1
ATOM 588 N N . ALA A 1 78 ? 8.488 -2.074 1.539 1.00 88.69 78 ALA A N 1
ATOM 589 C CA . ALA A 1 78 ? 9.889 -2.345 1.846 1.00 88.69 78 ALA A CA 1
ATOM 590 C C . ALA A 1 78 ? 10.590 -3.152 0.741 1.00 88.69 78 ALA A C 1
ATOM 592 O O . ALA A 1 78 ? 11.815 -3.092 0.648 1.00 88.69 78 ALA A O 1
ATOM 593 N N . ASP A 1 79 ? 9.831 -3.873 -0.088 1.00 82.62 79 ASP A N 1
ATOM 594 C CA . ASP A 1 79 ? 10.365 -4.766 -1.121 1.00 82.62 79 ASP A CA 1
ATOM 595 C C . ASP A 1 79 ? 10.465 -4.093 -2.517 1.00 82.62 79 ASP A C 1
ATOM 597 O O . ASP A 1 79 ? 11.023 -4.667 -3.452 1.00 82.62 79 ASP A O 1
ATOM 601 N N . ASP A 1 80 ? 10.022 -2.837 -2.650 1.00 85.75 80 ASP A N 1
ATOM 602 C CA . ASP A 1 80 ? 9.923 -2.094 -3.924 1.00 85.75 80 ASP A CA 1
ATOM 603 C C . ASP A 1 80 ? 11.279 -1.546 -4.442 1.00 85.75 80 ASP A C 1
ATOM 605 O O . ASP A 1 80 ? 11.455 -1.276 -5.632 1.00 85.75 80 ASP A O 1
ATOM 609 N N . ASP A 1 81 ? 12.290 -1.408 -3.578 1.00 88.88 81 ASP A N 1
ATOM 610 C CA . ASP A 1 81 ? 13.580 -0.813 -3.969 1.00 88.88 81 ASP A CA 1
ATOM 611 C C . ASP A 1 81 ? 14.344 -1.668 -4.997 1.00 88.88 81 ASP A C 1
ATOM 613 O O . ASP A 1 81 ? 14.943 -1.136 -5.936 1.00 88.88 81 ASP A O 1
ATOM 617 N N . ALA A 1 82 ? 14.320 -2.998 -4.857 1.00 91.44 82 ALA A N 1
ATOM 618 C CA . ALA A 1 82 ? 15.095 -3.889 -5.721 1.00 91.44 82 ALA A CA 1
ATOM 619 C C . ALA A 1 82 ? 14.562 -3.952 -7.171 1.00 91.44 82 ALA A C 1
ATOM 621 O O . ALA A 1 82 ? 15.371 -3.813 -8.095 1.00 91.44 82 ALA A O 1
ATOM 622 N N . PRO A 1 83 ? 13.245 -4.097 -7.421 1.00 93.50 83 PRO A N 1
ATOM 623 C CA . PRO A 1 83 ? 12.684 -4.031 -8.773 1.00 93.50 83 PRO A CA 1
ATOM 624 C C . PRO A 1 83 ? 12.954 -2.695 -9.476 1.00 93.50 83 PRO A C 1
ATOM 626 O O . PRO A 1 83 ? 13.285 -2.684 -10.664 1.00 93.50 83 PRO A O 1
ATOM 629 N N . ARG A 1 84 ? 12.878 -1.571 -8.748 1.00 93.88 84 ARG A N 1
ATOM 630 C CA . ARG A 1 84 ? 13.183 -0.239 -9.298 1.00 93.88 84 ARG A CA 1
ATOM 631 C C . ARG A 1 84 ? 14.651 -0.102 -9.678 1.00 93.88 84 ARG A C 1
ATOM 633 O O . ARG A 1 84 ? 14.942 0.289 -10.806 1.00 93.88 84 ARG A O 1
ATOM 640 N N . ALA A 1 85 ? 15.559 -0.486 -8.781 1.00 95.88 85 ALA A N 1
ATOM 641 C CA . ALA A 1 85 ? 16.993 -0.451 -9.048 1.00 95.88 85 ALA A CA 1
ATOM 642 C C . ALA A 1 85 ? 17.367 -1.330 -10.252 1.00 95.88 85 ALA A C 1
ATOM 644 O O . ALA A 1 85 ? 18.144 -0.913 -11.109 1.00 95.88 85 ALA A O 1
ATOM 645 N N . LEU A 1 86 ? 16.766 -2.521 -10.363 1.00 96.31 86 LEU A N 1
ATOM 646 C CA . LEU A 1 86 ? 16.973 -3.397 -11.514 1.00 96.31 86 LEU A CA 1
ATOM 647 C C . LEU A 1 86 ? 16.458 -2.758 -12.811 1.00 96.31 86 LEU A C 1
ATOM 649 O O . LEU A 1 86 ? 17.140 -2.819 -13.832 1.00 96.31 86 LEU A O 1
ATOM 653 N N . ALA A 1 87 ? 15.277 -2.134 -12.796 1.00 96.62 87 ALA A N 1
ATOM 654 C CA . ALA A 1 87 ? 14.747 -1.440 -13.967 1.00 96.62 87 ALA A CA 1
ATOM 655 C C . ALA A 1 87 ? 15.657 -0.282 -14.406 1.00 96.62 87 ALA A C 1
ATOM 657 O O . ALA A 1 87 ? 15.957 -0.173 -15.595 1.00 96.62 87 ALA A O 1
ATOM 658 N N . GLU A 1 88 ? 16.152 0.529 -13.469 1.00 97.56 88 GLU A N 1
ATOM 659 C CA . GLU A 1 88 ? 17.125 1.597 -13.742 1.00 97.56 88 GLU A CA 1
ATOM 660 C C . GLU A 1 88 ? 18.425 1.044 -14.341 1.00 97.56 88 GLU A C 1
ATOM 662 O O . GLU A 1 88 ? 18.900 1.543 -15.365 1.00 97.56 88 GLU A O 1
ATOM 667 N N . GLU A 1 89 ? 18.960 -0.041 -13.775 1.00 97.94 89 GLU A N 1
ATOM 668 C CA . GLU A 1 89 ? 20.133 -0.734 -14.313 1.00 97.94 89 GLU A CA 1
ATOM 669 C C . GLU A 1 89 ? 19.891 -1.200 -15.759 1.00 97.94 89 GLU A C 1
ATOM 671 O O . GLU A 1 89 ? 20.741 -1.004 -16.633 1.00 97.94 89 GLU A O 1
ATOM 676 N N . ARG A 1 90 ? 18.718 -1.784 -16.048 1.00 98.12 90 ARG A N 1
ATOM 677 C CA . ARG A 1 90 ? 18.367 -2.234 -17.405 1.00 98.12 90 ARG A CA 1
ATOM 678 C C . ARG A 1 90 ? 18.184 -1.072 -18.382 1.00 98.12 90 ARG A C 1
ATOM 680 O O . ARG A 1 90 ? 18.566 -1.210 -19.546 1.00 98.12 90 ARG A O 1
ATOM 687 N N . VAL A 1 91 ? 17.645 0.064 -17.934 1.00 98.31 91 VAL A N 1
ATOM 688 C CA . VAL A 1 91 ? 17.539 1.291 -18.743 1.00 98.31 91 VAL A CA 1
ATOM 689 C C . VAL A 1 91 ? 18.930 1.787 -19.124 1.00 98.31 91 VAL A C 1
ATOM 691 O O . VAL A 1 91 ? 19.212 1.964 -20.311 1.00 98.31 91 VAL A O 1
ATOM 694 N N . GLU A 1 92 ? 19.821 1.953 -18.148 1.00 98.12 92 GLU A N 1
ATOM 695 C CA . GLU A 1 92 ? 21.179 2.442 -18.401 1.00 98.12 92 GLU A CA 1
ATOM 696 C C . GLU A 1 92 ? 21.995 1.460 -19.251 1.00 98.12 92 GLU A C 1
ATOM 698 O O . GLU A 1 92 ? 22.691 1.876 -20.182 1.00 98.12 92 GLU A O 1
ATOM 703 N N . GLY A 1 93 ? 21.834 0.152 -19.032 1.00 97.69 93 GLY A N 1
ATOM 704 C CA . GLY A 1 93 ? 22.436 -0.883 -19.873 1.00 97.69 93 GLY A CA 1
ATOM 705 C C . GLY A 1 93 ? 22.001 -0.783 -21.340 1.00 97.69 93 GLY A C 1
ATOM 706 O O . GLY A 1 93 ? 22.841 -0.789 -22.245 1.00 97.69 93 GLY A O 1
ATOM 707 N N . LEU A 1 94 ? 20.699 -0.620 -21.597 1.00 98.25 94 LEU A N 1
ATOM 708 C CA . LEU A 1 94 ? 20.178 -0.479 -22.958 1.00 98.25 94 LEU A CA 1
ATOM 709 C C . LEU A 1 94 ? 20.609 0.846 -23.611 1.00 98.25 94 LEU A C 1
ATOM 711 O O . LEU A 1 94 ? 20.956 0.865 -24.798 1.00 98.25 94 LEU A O 1
ATOM 715 N N . LYS A 1 95 ? 20.650 1.945 -22.846 1.00 98.06 95 LYS A N 1
ATOM 716 C CA . LYS A 1 95 ? 21.170 3.242 -23.316 1.00 98.06 95 LYS A CA 1
ATOM 717 C C . LYS A 1 95 ? 22.634 3.132 -23.727 1.00 98.06 95 LYS A C 1
ATOM 719 O O . LYS A 1 95 ? 22.996 3.578 -24.820 1.00 98.06 95 LYS A O 1
ATOM 724 N N . ALA A 1 96 ? 23.461 2.512 -22.887 1.00 97.44 96 ALA A N 1
ATOM 725 C CA . ALA A 1 96 ? 24.876 2.298 -23.162 1.00 97.44 96 ALA A CA 1
ATOM 726 C C . ALA A 1 96 ? 25.084 1.447 -24.424 1.00 97.44 96 ALA A C 1
ATOM 728 O O . ALA A 1 96 ? 25.911 1.798 -25.270 1.00 97.44 96 ALA A O 1
ATOM 729 N N . LEU A 1 97 ? 24.290 0.385 -24.601 1.00 97.12 97 LEU A N 1
ATOM 730 C CA . LEU A 1 97 ? 24.354 -0.475 -25.783 1.00 97.12 97 LEU A CA 1
ATOM 731 C C . LEU A 1 97 ? 24.008 0.288 -27.071 1.00 97.12 97 LEU A C 1
ATOM 733 O O . LEU A 1 97 ? 24.768 0.235 -28.040 1.00 97.12 97 LEU A O 1
ATOM 737 N N . LEU A 1 98 ? 22.915 1.060 -27.078 1.00 97.31 98 LEU A N 1
ATOM 738 C CA . LEU A 1 98 ? 22.526 1.876 -28.236 1.00 97.31 98 LEU A CA 1
ATOM 739 C C . LEU A 1 98 ? 23.547 2.970 -28.556 1.00 97.31 98 LEU A C 1
ATOM 741 O O . LEU A 1 98 ? 23.859 3.210 -29.726 1.00 97.31 98 LEU A O 1
ATOM 745 N N . LEU A 1 99 ? 24.093 3.627 -27.531 1.00 97.00 99 LEU A N 1
ATOM 746 C CA . LEU A 1 99 ? 25.132 4.638 -27.703 1.00 97.00 99 LEU A CA 1
ATOM 747 C C . LEU A 1 99 ? 26.412 4.031 -28.293 1.00 97.00 99 LEU A C 1
ATOM 749 O O . LEU A 1 99 ? 26.988 4.598 -29.230 1.00 97.00 99 LEU A O 1
ATOM 753 N N . SER A 1 100 ? 26.840 2.879 -27.772 1.00 95.94 100 SER A N 1
ATOM 754 C CA . SER A 1 100 ? 28.006 2.139 -28.261 1.00 95.94 100 SER A CA 1
ATOM 755 C C . SER A 1 100 ? 27.818 1.717 -29.717 1.00 95.94 100 SER A C 1
ATOM 757 O O . SER A 1 100 ? 28.671 1.995 -30.567 1.00 95.94 100 SER A O 1
ATOM 759 N N . LEU A 1 101 ? 26.653 1.152 -30.045 1.00 95.75 101 LEU A N 1
ATOM 760 C CA . LEU A 1 101 ? 26.307 0.759 -31.406 1.00 95.75 101 LEU A CA 1
ATOM 761 C C . LEU A 1 101 ? 26.320 1.954 -32.365 1.00 95.75 101 LEU A C 1
ATOM 763 O O . LEU A 1 101 ? 26.949 1.889 -33.422 1.00 95.75 101 LEU A O 1
ATOM 767 N N . ARG A 1 102 ? 25.689 3.074 -31.993 1.00 95.69 102 ARG A N 1
ATOM 768 C CA . ARG A 1 102 ? 25.686 4.296 -32.812 1.00 95.69 102 ARG A CA 1
ATOM 769 C C . ARG A 1 102 ? 27.097 4.807 -33.063 1.00 95.69 102 ARG A C 1
ATOM 771 O O . ARG A 1 102 ? 27.433 5.164 -34.190 1.00 95.69 102 ARG A O 1
ATOM 778 N N . THR A 1 103 ? 27.917 4.847 -32.016 1.00 94.94 103 THR A N 1
ATOM 779 C CA . THR A 1 103 ? 29.306 5.317 -32.090 1.00 94.94 103 THR A CA 1
ATOM 780 C C . THR A 1 103 ? 30.137 4.411 -32.997 1.00 94.94 103 THR A C 1
ATOM 782 O O . THR A 1 103 ? 30.894 4.896 -33.840 1.00 94.94 103 THR A O 1
ATOM 785 N N . THR A 1 104 ? 29.938 3.098 -32.898 1.00 94.75 104 THR A N 1
ATOM 786 C CA . THR A 1 104 ? 30.619 2.096 -33.728 1.00 94.75 104 THR A CA 1
ATOM 787 C C . THR A 1 104 ? 30.186 2.197 -35.192 1.00 94.75 104 THR A C 1
ATOM 789 O O . THR A 1 104 ? 31.026 2.291 -36.081 1.00 94.75 104 THR A O 1
ATOM 792 N N . LEU A 1 105 ? 28.882 2.288 -35.469 1.00 94.50 105 LEU A N 1
ATOM 793 C CA . LEU A 1 105 ? 28.364 2.490 -36.825 1.00 94.50 105 LEU A CA 1
ATOM 794 C C . LEU A 1 105 ? 28.881 3.796 -37.444 1.00 94.50 105 LEU A C 1
ATOM 796 O O . LEU A 1 105 ? 29.348 3.806 -38.584 1.00 94.50 105 LEU A O 1
ATOM 800 N N . ALA A 1 106 ? 28.850 4.895 -36.687 1.00 94.00 106 ALA A N 1
ATOM 801 C CA . ALA A 1 106 ? 29.281 6.202 -37.170 1.00 94.00 106 ALA A CA 1
ATOM 802 C C . ALA A 1 106 ? 30.790 6.252 -37.459 1.00 94.00 106 ALA A C 1
ATOM 804 O O . ALA A 1 106 ? 31.208 6.828 -38.469 1.00 94.00 106 ALA A O 1
ATOM 805 N N . SER A 1 107 ? 31.608 5.639 -36.600 1.00 93.81 107 SER A N 1
ATOM 806 C CA . SER A 1 107 ? 33.065 5.595 -36.766 1.00 93.81 107 SER A CA 1
ATOM 807 C C . SER A 1 107 ? 33.497 4.633 -37.877 1.00 93.81 107 SER A C 1
ATOM 809 O O . SER A 1 107 ? 34.296 5.026 -38.731 1.00 93.81 107 SER A O 1
ATOM 811 N N . THR A 1 108 ? 32.924 3.427 -37.937 1.00 95.38 108 THR A N 1
ATOM 812 C CA . THR A 1 108 ? 33.306 2.397 -38.915 1.00 95.38 108 THR A CA 1
ATOM 813 C C . THR A 1 108 ? 32.711 2.642 -40.301 1.00 95.38 108 THR A C 1
ATOM 815 O O . THR A 1 108 ? 33.413 2.452 -41.291 1.00 95.38 108 THR A O 1
ATOM 818 N N . TYR A 1 109 ? 31.459 3.096 -40.404 1.00 94.62 109 TYR A N 1
ATOM 819 C CA . TYR A 1 109 ? 30.732 3.194 -41.683 1.00 94.62 109 TYR A CA 1
ATOM 820 C C . TYR A 1 109 ? 30.290 4.621 -42.035 1.00 94.62 109 TYR A C 1
ATOM 822 O O . TYR A 1 109 ? 29.995 4.916 -43.190 1.00 94.62 109 TYR A O 1
ATOM 830 N N . GLY A 1 110 ? 30.312 5.544 -41.072 1.00 91.88 110 GLY A N 1
ATOM 831 C CA . GLY A 1 110 ? 29.906 6.937 -41.258 1.00 91.88 110 GLY A CA 1
ATOM 832 C C . GLY A 1 110 ? 28.562 7.265 -40.606 1.00 91.88 110 GLY A C 1
ATOM 833 O O . GLY A 1 110 ? 27.701 6.408 -40.420 1.00 91.88 110 GLY A O 1
ATOM 834 N N . VAL A 1 111 ? 28.376 8.544 -40.272 1.00 89.94 111 VAL A N 1
ATOM 835 C CA . VAL A 1 111 ? 27.174 9.059 -39.589 1.00 89.94 111 VAL A CA 1
ATOM 836 C C . VAL A 1 111 ? 25.859 8.702 -40.308 1.00 89.94 111 VAL A C 1
ATOM 838 O O . VAL A 1 111 ? 24.926 8.291 -39.617 1.00 89.94 111 VAL A O 1
ATOM 841 N N . PRO A 1 112 ? 25.753 8.766 -41.656 1.00 92.00 112 PRO A N 1
ATOM 842 C CA . PRO A 1 112 ? 24.518 8.387 -42.348 1.00 92.00 112 PRO A CA 1
ATOM 843 C C . PRO A 1 112 ? 24.126 6.919 -42.143 1.00 92.00 112 PRO A C 1
ATOM 845 O O . PRO A 1 112 ? 22.941 6.611 -42.062 1.00 92.00 112 PRO A O 1
ATOM 848 N N . VAL A 1 113 ? 25.107 6.018 -42.009 1.00 92.25 113 VAL A N 1
ATOM 849 C CA . VAL A 1 113 ? 24.848 4.587 -41.791 1.00 92.25 113 VAL A CA 1
ATOM 850 C C . VAL A 1 113 ? 24.292 4.354 -40.390 1.00 92.25 113 VAL A C 1
ATOM 852 O O . VAL A 1 113 ? 23.322 3.621 -40.242 1.00 92.25 113 VAL A O 1
ATOM 855 N N . ALA A 1 114 ? 24.826 5.032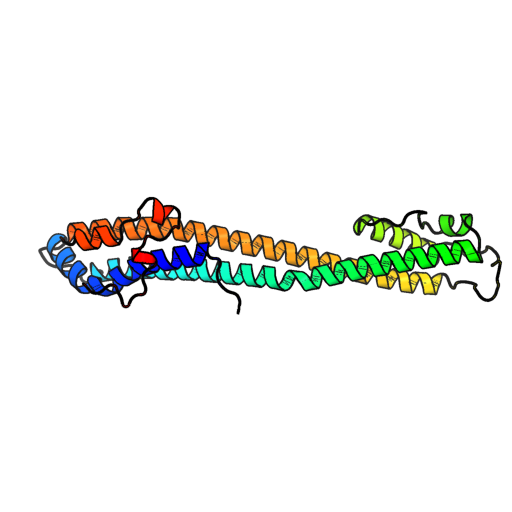 -39.369 1.00 88.75 114 ALA A N 1
ATOM 856 C CA . ALA A 1 114 ? 24.278 4.961 -38.012 1.00 88.75 114 ALA A CA 1
ATOM 857 C C . ALA A 1 114 ? 22.807 5.414 -37.951 1.00 88.75 114 ALA A C 1
ATOM 859 O O . ALA A 1 114 ? 21.982 4.749 -37.328 1.00 88.75 114 ALA A O 1
ATOM 860 N N . ALA A 1 115 ? 22.464 6.500 -38.654 1.00 90.06 115 ALA A N 1
ATOM 861 C CA . ALA A 1 115 ? 21.084 6.979 -38.751 1.00 90.06 115 ALA A CA 1
ATOM 862 C C . ALA A 1 115 ? 20.169 6.000 -39.514 1.00 90.06 115 ALA A C 1
ATOM 864 O O . ALA A 1 115 ? 19.008 5.831 -39.144 1.00 90.06 115 ALA A O 1
ATOM 865 N N . ALA A 1 116 ? 20.687 5.315 -40.539 1.00 93.94 116 ALA A N 1
ATOM 866 C CA . ALA A 1 116 ? 19.935 4.327 -41.317 1.00 93.94 116 ALA A CA 1
ATOM 867 C C . ALA A 1 116 ? 19.533 3.076 -40.512 1.00 93.94 116 ALA A C 1
ATOM 869 O O . ALA A 1 116 ? 18.592 2.388 -40.902 1.00 93.94 116 ALA A O 1
ATOM 870 N N . TYR A 1 117 ? 20.200 2.805 -39.384 1.00 95.19 117 TYR A N 1
ATOM 871 C CA . TYR A 1 117 ? 19.803 1.772 -38.418 1.00 95.19 117 TYR A CA 1
ATOM 872 C C . TYR A 1 117 ? 18.888 2.300 -37.302 1.00 95.19 117 TYR A C 1
ATOM 874 O O . TYR A 1 117 ? 18.677 1.614 -36.312 1.00 95.19 117 TYR A O 1
ATOM 882 N N . GLY A 1 118 ? 18.310 3.497 -37.453 1.00 92.50 118 GLY A N 1
ATOM 883 C CA . GLY A 1 118 ? 17.234 3.979 -36.583 1.00 92.50 118 GLY A CA 1
ATOM 884 C C . GLY A 1 118 ? 17.673 4.461 -35.199 1.00 92.50 118 GLY A C 1
ATOM 885 O O . GLY A 1 118 ? 16.814 4.693 -34.349 1.00 92.50 118 GLY A O 1
ATOM 886 N N . ILE A 1 119 ? 18.977 4.649 -34.966 1.00 93.06 119 ILE A N 1
ATOM 887 C CA . ILE A 1 119 ? 19.488 5.122 -33.676 1.00 93.06 119 ILE A CA 1
ATOM 888 C C . ILE A 1 119 ? 19.580 6.658 -33.691 1.00 93.06 119 ILE A C 1
ATOM 890 O O . ILE A 1 119 ? 20.358 7.215 -34.473 1.00 93.06 119 ILE A O 1
ATOM 894 N N . PRO A 1 120 ? 18.822 7.371 -32.837 1.00 91.00 120 PRO A N 1
ATOM 895 C CA . PRO A 1 120 ? 18.816 8.830 -32.807 1.00 91.00 120 PRO A CA 1
ATOM 896 C C . PRO A 1 120 ? 20.144 9.409 -32.298 1.00 91.00 120 PRO A C 1
ATOM 898 O O . PRO A 1 120 ? 20.929 8.747 -31.612 1.00 91.00 120 PRO A O 1
ATOM 901 N N . SER A 1 121 ? 20.392 10.686 -32.601 1.00 89.19 121 SER A N 1
ATOM 902 C CA . SER A 1 121 ? 21.559 11.443 -32.113 1.00 89.19 121 SER A CA 1
ATOM 903 C C . SER A 1 121 ? 21.534 11.681 -30.599 1.00 89.19 121 SER A C 1
ATOM 905 O O . SER A 1 121 ? 22.589 11.757 -29.968 1.00 89.19 121 SER A O 1
ATOM 907 N N . GLN A 1 122 ? 20.350 11.713 -29.997 1.00 92.31 122 GLN A N 1
ATOM 908 C CA . GLN A 1 122 ? 20.153 11.718 -28.553 1.00 92.31 122 GLN A CA 1
ATOM 909 C C . GLN A 1 122 ? 19.390 10.456 -28.166 1.00 92.31 122 GLN A C 1
ATOM 911 O O . GLN A 1 122 ? 18.319 10.192 -28.711 1.00 92.31 122 GLN A O 1
ATOM 916 N N . ILE A 1 123 ? 19.966 9.662 -27.263 1.00 95.00 123 ILE A N 1
ATOM 917 C CA . ILE A 1 123 ? 19.297 8.468 -26.751 1.00 95.00 123 ILE A CA 1
ATOM 918 C C . ILE A 1 123 ? 18.214 8.928 -25.761 1.00 95.00 123 ILE A C 1
ATOM 920 O O . ILE A 1 123 ? 18.534 9.740 -24.893 1.00 95.00 123 ILE A O 1
ATOM 924 N N . PRO A 1 124 ? 16.955 8.475 -25.902 1.00 95.69 124 PRO A N 1
ATOM 925 C CA . PRO A 1 124 ? 15.878 8.835 -24.984 1.00 95.69 124 PRO A CA 1
ATOM 926 C C . PRO A 1 124 ? 16.146 8.356 -23.553 1.00 95.69 124 PRO A C 1
ATOM 928 O O . PRO A 1 124 ? 16.677 7.263 -23.362 1.00 95.69 124 PRO A O 1
ATOM 931 N N . ASP A 1 125 ? 15.716 9.148 -22.570 1.00 94.38 125 ASP A N 1
ATOM 932 C CA . ASP A 1 125 ? 15.721 8.757 -21.153 1.00 94.38 125 ASP A CA 1
ATOM 933 C C . ASP A 1 125 ? 14.441 8.018 -20.740 1.00 94.38 125 ASP A C 1
ATOM 935 O O . ASP A 1 125 ? 14.464 7.213 -19.815 1.00 94.38 125 ASP A O 1
ATOM 939 N N . ASP A 1 126 ? 13.326 8.267 -21.437 1.00 96.81 126 ASP A N 1
ATOM 940 C CA . ASP A 1 126 ? 12.065 7.574 -21.182 1.00 96.81 126 ASP A CA 1
ATOM 941 C C . ASP A 1 126 ? 12.169 6.085 -21.584 1.00 96.81 126 ASP A C 1
ATOM 943 O O . ASP A 1 126 ? 12.476 5.802 -22.751 1.00 96.81 126 ASP A O 1
ATOM 947 N N . PRO A 1 127 ? 11.899 5.129 -20.671 1.00 96.81 127 PRO A N 1
ATOM 948 C CA . PRO A 1 127 ? 12.071 3.700 -20.940 1.00 96.81 127 PRO A CA 1
ATOM 949 C C . PRO A 1 127 ? 11.204 3.163 -22.087 1.00 96.81 127 PRO A C 1
ATOM 951 O O . PRO A 1 127 ? 11.655 2.312 -22.855 1.00 96.81 127 PRO A O 1
ATOM 954 N N . GLU A 1 128 ? 9.981 3.670 -22.255 1.00 96.56 128 GLU A N 1
ATOM 955 C CA . GLU A 1 128 ? 9.060 3.222 -23.307 1.00 96.56 128 GLU A CA 1
ATOM 956 C C . GLU A 1 128 ? 9.506 3.716 -24.688 1.00 96.56 128 GLU A C 1
ATOM 958 O O . GLU A 1 128 ? 9.497 2.979 -25.685 1.00 96.56 128 GLU A O 1
ATOM 963 N N . VAL A 1 129 ? 9.958 4.970 -24.763 1.00 97.56 129 VAL A N 1
ATOM 964 C CA . VAL A 1 129 ? 10.560 5.521 -25.982 1.00 97.56 129 VAL A CA 1
ATOM 965 C C . VAL A 1 129 ? 11.878 4.803 -26.295 1.00 97.56 129 VAL A C 1
ATOM 967 O O . VAL A 1 129 ? 12.123 4.464 -27.457 1.00 97.56 129 VAL A O 1
ATOM 970 N N . LEU A 1 130 ? 12.698 4.508 -25.282 1.00 98.12 130 LEU A N 1
ATOM 971 C CA . LEU A 1 130 ? 13.947 3.759 -25.423 1.00 98.12 130 LEU A CA 1
ATOM 972 C C . LEU A 1 130 ? 13.707 2.356 -25.998 1.00 98.12 130 LEU A C 1
ATOM 974 O O . LEU A 1 130 ? 14.361 1.979 -26.971 1.00 98.12 130 LEU A O 1
ATOM 978 N N . LEU A 1 131 ? 12.726 1.613 -25.472 1.00 98.38 131 LEU A N 1
ATOM 979 C CA . LEU A 1 131 ? 12.330 0.296 -25.986 1.00 98.38 131 LEU A CA 1
ATOM 980 C C . LEU A 1 131 ? 11.878 0.353 -27.448 1.00 98.38 131 LEU A C 1
ATOM 982 O O . LEU A 1 131 ? 12.205 -0.537 -28.237 1.00 98.38 131 LEU A O 1
ATOM 986 N N . ARG A 1 132 ? 11.153 1.406 -27.841 1.00 97.81 132 ARG A N 1
ATOM 987 C CA . ARG A 1 132 ? 10.712 1.600 -29.230 1.00 97.81 132 ARG A CA 1
ATOM 988 C C . ARG A 1 132 ? 11.883 1.852 -30.178 1.00 97.81 132 ARG A C 1
ATOM 990 O O . ARG A 1 132 ? 11.924 1.284 -31.274 1.00 97.81 132 ARG A O 1
ATOM 997 N N . VAL A 1 133 ? 12.828 2.695 -29.763 1.00 97.62 133 VAL A N 1
ATOM 998 C CA . VAL A 1 133 ? 14.057 2.979 -30.520 1.00 97.62 133 VAL A CA 1
ATOM 999 C C . VAL A 1 133 ? 14.912 1.720 -30.638 1.00 97.62 133 VAL A C 1
ATOM 1001 O O . VAL A 1 133 ? 15.331 1.365 -31.743 1.00 97.62 133 VAL A O 1
ATOM 1004 N N . ALA A 1 134 ? 15.114 1.009 -29.529 1.00 97.88 134 ALA A N 1
ATOM 1005 C CA . ALA A 1 134 ? 15.862 -0.238 -29.496 1.00 97.88 134 ALA A CA 1
ATOM 1006 C C . ALA A 1 134 ? 15.232 -1.294 -30.408 1.00 97.88 134 ALA A C 1
ATOM 1008 O O . ALA A 1 134 ? 15.924 -1.839 -31.259 1.00 97.88 134 ALA A O 1
ATOM 1009 N N . GLY A 1 135 ? 13.918 -1.518 -30.314 1.00 98.06 135 GLY A N 1
ATOM 1010 C CA . GLY A 1 135 ? 13.216 -2.482 -31.166 1.00 98.06 135 GLY A CA 1
ATOM 1011 C C . GLY A 1 135 ? 13.249 -2.119 -32.652 1.00 98.06 135 GLY A C 1
ATOM 1012 O O . GLY A 1 135 ? 13.356 -2.993 -33.505 1.00 98.06 135 GLY A O 1
ATOM 1013 N N . THR A 1 136 ? 13.216 -0.826 -32.984 1.00 97.88 136 THR A N 1
ATOM 1014 C CA . THR A 1 136 ? 13.393 -0.380 -34.376 1.00 97.88 136 THR A CA 1
ATOM 1015 C C . THR A 1 136 ? 14.804 -0.681 -34.876 1.00 97.88 136 THR A C 1
ATOM 1017 O O . THR A 1 136 ? 14.961 -1.176 -35.990 1.00 97.88 136 THR A O 1
ATOM 1020 N N . SER A 1 137 ? 15.814 -0.409 -34.049 1.00 97.38 137 SER A N 1
ATOM 1021 C CA . SER A 1 137 ? 17.223 -0.633 -34.390 1.00 97.38 137 SER A CA 1
ATOM 1022 C C . SER A 1 137 ? 17.545 -2.124 -34.508 1.00 97.38 137 SER A C 1
ATOM 1024 O O . SER A 1 137 ? 18.201 -2.539 -35.457 1.00 97.38 137 SER A O 1
ATOM 1026 N N . GLU A 1 138 ? 17.020 -2.938 -33.591 1.00 98.12 138 GLU A N 1
ATOM 1027 C CA . GLU A 1 138 ? 17.128 -4.399 -33.587 1.00 98.12 138 GLU A CA 1
ATOM 1028 C C . GLU A 1 138 ? 16.546 -5.006 -34.865 1.00 98.12 138 GLU A C 1
ATOM 1030 O O . GLU A 1 138 ? 17.243 -5.736 -35.572 1.00 98.12 138 GLU A O 1
ATOM 1035 N N . ARG A 1 139 ? 15.326 -4.604 -35.239 1.00 98.12 139 ARG A N 1
ATOM 1036 C CA . ARG A 1 139 ? 14.695 -5.033 -36.490 1.00 98.12 139 ARG A CA 1
ATOM 1037 C C . ARG A 1 139 ? 15.526 -4.634 -37.709 1.00 98.12 139 ARG A C 1
ATOM 1039 O O . ARG A 1 139 ? 15.761 -5.457 -38.590 1.00 98.12 139 ARG A O 1
ATOM 1046 N N . LEU A 1 140 ? 16.001 -3.387 -37.765 1.00 97.62 140 LEU A N 1
ATOM 1047 C CA . LEU A 1 140 ? 16.811 -2.907 -38.887 1.00 97.62 140 LEU A CA 1
ATOM 1048 C C . LEU A 1 140 ? 18.139 -3.663 -39.002 1.00 97.62 140 LEU A C 1
ATOM 1050 O O . LEU A 1 140 ? 18.550 -3.968 -40.114 1.00 97.62 140 LEU A O 1
ATOM 1054 N N . LEU A 1 141 ? 18.786 -4.020 -37.891 1.00 96.44 141 LEU A N 1
ATOM 1055 C CA . LEU A 1 141 ? 19.999 -4.846 -37.905 1.00 96.44 141 LEU A CA 1
ATOM 1056 C C . LEU A 1 141 ? 19.767 -6.250 -38.486 1.00 96.44 141 LEU A C 1
ATOM 1058 O O . LEU A 1 141 ? 20.698 -6.828 -39.048 1.00 96.44 141 LEU A O 1
ATOM 1062 N N . ARG A 1 142 ? 18.548 -6.793 -38.371 1.00 96.50 142 ARG A N 1
ATOM 1063 C CA . ARG A 1 142 ? 18.174 -8.086 -38.967 1.00 96.50 142 ARG A CA 1
ATOM 1064 C C . ARG A 1 142 ? 17.791 -7.979 -40.435 1.00 96.50 142 ARG A C 1
ATOM 1066 O O . ARG A 1 142 ? 18.174 -8.827 -41.235 1.00 96.50 142 ARG A O 1
ATOM 1073 N N . GLU A 1 143 ? 16.991 -6.975 -40.769 1.00 95.81 143 GLU A N 1
ATOM 1074 C CA . GLU A 1 143 ? 16.300 -6.899 -42.058 1.00 95.81 143 GLU A CA 1
ATOM 1075 C C . GLU A 1 143 ? 17.070 -6.100 -43.109 1.00 95.81 143 GLU A C 1
ATOM 1077 O O . GLU A 1 143 ? 16.924 -6.359 -44.304 1.00 95.81 143 GLU A O 1
ATOM 1082 N N . ARG A 1 144 ? 17.886 -5.124 -42.691 1.00 94.31 144 ARG A N 1
ATOM 1083 C CA . ARG A 1 144 ? 18.655 -4.266 -43.595 1.00 94.31 144 ARG A CA 1
ATOM 1084 C C . ARG A 1 144 ? 20.064 -4.834 -43.781 1.00 94.31 144 ARG A C 1
ATOM 1086 O O . ARG A 1 144 ? 20.849 -4.824 -42.834 1.00 94.31 144 ARG A O 1
ATOM 1093 N N . PRO A 1 145 ? 20.446 -5.254 -44.999 1.00 89.12 145 PRO A N 1
ATOM 1094 C CA . PRO A 1 145 ? 21.815 -5.672 -45.268 1.00 89.12 145 PRO A CA 1
ATOM 1095 C C . PRO A 1 145 ? 22.807 -4.516 -45.074 1.00 89.12 145 PRO A C 1
ATOM 1097 O O . PRO A 1 145 ? 22.613 -3.426 -45.618 1.00 89.12 145 PRO A O 1
ATOM 1100 N N . LEU A 1 146 ? 23.899 -4.766 -44.346 1.00 92.31 146 LEU A N 1
ATOM 1101 C CA . LEU A 1 146 ? 25.023 -3.835 -44.224 1.00 92.31 146 LEU A CA 1
ATOM 1102 C C . LEU A 1 146 ? 25.954 -3.992 -45.432 1.00 92.31 146 LEU A C 1
ATOM 1104 O O . LEU A 1 146 ? 26.875 -4.807 -45.416 1.00 92.31 146 LEU A O 1
ATOM 1108 N N . VAL A 1 147 ? 25.675 -3.241 -46.497 1.00 92.06 147 VAL A N 1
ATOM 1109 C CA . VAL A 1 147 ? 26.431 -3.295 -47.765 1.00 92.06 147 VAL A CA 1
ATOM 1110 C C . VAL A 1 147 ? 27.526 -2.236 -47.848 1.00 92.06 147 VAL A C 1
ATOM 1112 O O . VAL A 1 147 ? 28.405 -2.311 -48.707 1.00 92.06 147 VAL A O 1
ATOM 1115 N N . GLU A 1 148 ? 27.481 -1.235 -46.972 1.00 93.50 148 GLU A N 1
ATOM 1116 C CA . GLU A 1 148 ? 28.468 -0.169 -46.929 1.00 93.50 148 GLU A CA 1
ATOM 1117 C C . GLU A 1 148 ? 29.840 -0.708 -46.497 1.00 93.50 148 GLU A C 1
ATOM 1119 O O . GLU A 1 148 ? 29.941 -1.424 -45.496 1.00 93.50 148 GLU A O 1
ATOM 1124 N N . PRO A 1 149 ? 30.927 -0.363 -47.213 1.00 91.06 149 PRO A N 1
ATOM 1125 C CA . PRO A 1 149 ? 32.248 -0.858 -46.866 1.00 91.06 149 PRO A CA 1
ATOM 1126 C C . PRO A 1 149 ? 32.741 -0.215 -45.556 1.00 91.06 149 PRO A C 1
ATOM 1128 O O . PRO A 1 149 ? 32.657 1.007 -45.402 1.00 91.06 149 PRO A O 1
ATOM 1131 N N . PRO A 1 150 ? 33.309 -0.997 -44.620 1.00 94.12 150 PRO A N 1
ATOM 1132 C CA . PRO A 1 150 ? 33.893 -0.446 -43.405 1.00 94.12 150 PRO A CA 1
ATOM 1133 C C . PRO A 1 150 ? 35.164 0.348 -43.732 1.00 94.12 150 PRO A C 1
ATOM 1135 O O . PRO A 1 150 ? 36.025 -0.114 -44.485 1.00 94.12 150 PRO A O 1
ATOM 1138 N N . LYS A 1 151 ? 35.332 1.514 -43.100 1.00 92.00 151 LYS A N 1
ATOM 1139 C CA . LYS A 1 151 ? 36.560 2.327 -43.178 1.00 92.00 151 LYS A CA 1
ATOM 1140 C C . LYS A 1 151 ? 37.767 1.592 -42.596 1.00 92.00 151 LYS A C 1
ATOM 1142 O O . LYS A 1 151 ? 38.879 1.737 -43.093 1.00 92.00 151 LYS A O 1
ATOM 1147 N N . ILE A 1 152 ? 37.538 0.797 -41.550 1.00 86.75 152 ILE A N 1
ATOM 1148 C CA . ILE A 1 152 ? 38.542 -0.038 -40.887 1.00 86.75 152 ILE A CA 1
ATOM 1149 C C . ILE A 1 152 ? 38.021 -1.475 -40.898 1.00 86.75 152 ILE A C 1
ATOM 1151 O O . ILE A 1 152 ? 37.101 -1.813 -40.158 1.00 86.75 15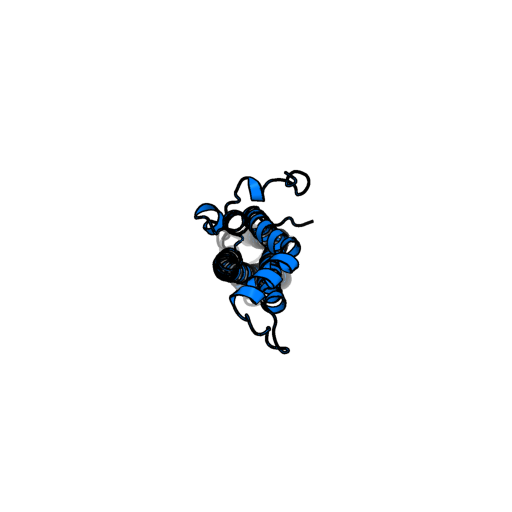2 ILE A O 1
ATOM 1155 N N . LYS A 1 153 ? 38.602 -2.331 -41.746 1.00 86.38 153 LYS A N 1
ATOM 1156 C CA . LYS A 1 153 ? 38.114 -3.707 -41.965 1.00 86.38 153 LYS A CA 1
ATOM 1157 C C . LYS A 1 153 ? 38.079 -4.557 -40.690 1.00 86.38 153 LYS A C 1
ATOM 1159 O O . LYS A 1 153 ? 37.180 -5.373 -40.544 1.00 86.38 153 LYS A O 1
ATOM 1164 N N . SER A 1 154 ? 39.028 -4.358 -39.774 1.00 88.00 154 SER A N 1
ATOM 1165 C CA . SER A 1 154 ? 39.100 -5.092 -38.502 1.00 88.00 154 SER A CA 1
ATOM 1166 C C . SER A 1 154 ? 38.011 -4.712 -37.494 1.00 88.00 154 SER A C 1
ATOM 1168 O O . SER A 1 154 ? 37.872 -5.399 -36.490 1.00 88.00 154 SER A O 1
ATOM 1170 N N . LEU A 1 155 ? 37.250 -3.641 -37.744 1.00 87.38 155 LEU A N 1
ATOM 1171 C CA . LEU A 1 155 ? 36.159 -3.163 -36.885 1.00 87.38 155 LEU A CA 1
ATOM 1172 C C . LEU A 1 155 ? 34.781 -3.363 -37.529 1.00 87.38 155 LEU A C 1
ATOM 1174 O O . LEU A 1 155 ? 33.813 -2.705 -37.143 1.00 87.38 155 LEU A O 1
ATOM 1178 N N . ALA A 1 156 ? 34.692 -4.226 -38.545 1.00 91.19 156 ALA A N 1
ATOM 1179 C CA . ALA A 1 156 ? 33.421 -4.565 -39.160 1.00 91.19 156 ALA A CA 1
ATOM 1180 C C . ALA A 1 156 ? 32.484 -5.194 -38.118 1.00 91.19 156 ALA A C 1
ATOM 1182 O O . ALA A 1 156 ? 32.877 -6.108 -37.394 1.00 91.19 156 ALA A O 1
ATOM 1183 N N . ILE A 1 157 ? 31.249 -4.702 -38.046 1.00 92.44 157 ILE A N 1
ATOM 1184 C CA . ILE A 1 157 ? 30.252 -5.248 -37.124 1.00 92.44 157 ILE A CA 1
ATOM 1185 C C . ILE A 1 157 ? 29.572 -6.471 -37.740 1.00 92.44 157 ILE A C 1
ATOM 1187 O O . ILE A 1 157 ? 29.450 -6.567 -38.961 1.00 92.44 157 ILE A O 1
ATOM 1191 N N . ALA A 1 158 ? 29.077 -7.368 -36.888 1.00 93.69 158 ALA A N 1
ATOM 1192 C CA . ALA A 1 158 ? 28.195 -8.465 -37.270 1.00 93.69 158 ALA A CA 1
ATOM 1193 C C . ALA A 1 158 ? 26.741 -8.086 -36.922 1.00 93.69 158 ALA A C 1
ATOM 1195 O O . ALA A 1 158 ? 26.356 -8.226 -35.761 1.00 93.69 158 ALA A O 1
ATOM 1196 N N . PRO A 1 159 ? 25.920 -7.596 -37.878 1.00 93.50 159 PRO A N 1
ATOM 1197 C CA . PRO A 1 159 ? 24.605 -7.024 -37.567 1.00 93.50 159 PRO A CA 1
ATOM 1198 C C . PRO A 1 159 ? 23.669 -7.990 -36.837 1.00 93.50 159 PRO A C 1
ATOM 1200 O O . PRO A 1 159 ? 22.995 -7.590 -35.895 1.00 93.50 159 PRO A O 1
ATOM 1203 N N . LEU A 1 160 ? 23.684 -9.272 -37.217 1.00 95.38 160 LEU A N 1
ATOM 1204 C CA . LEU A 1 160 ? 22.852 -10.293 -36.580 1.00 95.38 160 LEU A CA 1
ATOM 1205 C C . LEU A 1 160 ? 23.238 -10.528 -35.117 1.00 95.38 160 LEU A C 1
ATOM 1207 O O . LEU A 1 160 ? 22.351 -10.515 -34.271 1.00 95.38 160 LEU A O 1
ATOM 1211 N N . ALA A 1 161 ? 24.533 -10.641 -34.810 1.00 95.12 161 ALA A N 1
ATOM 1212 C CA . ALA A 1 161 ? 25.003 -10.800 -33.432 1.00 95.12 161 ALA A CA 1
ATOM 1213 C C . ALA A 1 161 ? 24.626 -9.580 -32.574 1.00 95.12 161 ALA A C 1
ATOM 1215 O O . ALA A 1 161 ? 24.064 -9.721 -31.495 1.00 95.12 161 ALA A O 1
ATOM 1216 N N . VAL A 1 162 ? 24.816 -8.367 -33.106 1.00 95.62 162 VAL A N 1
ATOM 1217 C CA . VAL A 1 162 ? 24.398 -7.133 -32.420 1.00 95.62 162 VAL A CA 1
ATOM 1218 C C . VAL A 1 162 ? 22.878 -7.093 -32.212 1.00 95.62 162 VAL A C 1
ATOM 1220 O O . VAL A 1 162 ? 22.410 -6.622 -31.177 1.00 95.62 162 VAL A O 1
ATOM 1223 N N . SER A 1 163 ? 22.087 -7.582 -33.175 1.00 96.81 163 SER A N 1
ATOM 1224 C CA . SER A 1 163 ? 20.628 -7.659 -33.027 1.00 96.81 163 SER A CA 1
ATOM 1225 C C . SER A 1 163 ? 20.207 -8.638 -31.930 1.00 96.81 163 SER A C 1
ATOM 1227 O O . SER A 1 163 ? 19.218 -8.397 -31.247 1.00 96.81 163 SER A O 1
ATOM 1229 N N . GLU A 1 164 ? 20.953 -9.726 -31.733 1.00 97.50 164 GLU A N 1
ATOM 1230 C CA . GLU A 1 164 ? 20.699 -10.695 -30.666 1.00 97.50 164 GLU A CA 1
ATOM 1231 C C . GLU A 1 164 ? 20.998 -10.088 -29.293 1.00 97.50 164 GLU A C 1
ATOM 1233 O O . GLU A 1 164 ? 20.138 -10.155 -28.414 1.00 97.50 164 GLU A O 1
ATOM 1238 N N . ASP A 1 165 ? 22.137 -9.405 -29.144 1.00 96.38 165 ASP A N 1
ATOM 1239 C CA . ASP A 1 165 ? 22.494 -8.684 -27.913 1.00 96.38 165 ASP A CA 1
ATOM 1240 C C . ASP A 1 165 ? 21.448 -7.612 -27.567 1.00 96.38 165 ASP A C 1
ATOM 1242 O O . ASP A 1 165 ? 20.984 -7.504 -26.427 1.00 96.38 165 ASP A O 1
ATOM 1246 N N . LEU A 1 166 ? 21.026 -6.832 -28.570 1.00 97.38 166 LEU A N 1
ATOM 1247 C CA . LEU A 1 166 ? 20.004 -5.802 -28.400 1.00 97.38 166 LEU A CA 1
ATOM 1248 C C . LEU A 1 166 ? 18.635 -6.416 -28.081 1.00 97.38 166 LEU A C 1
ATOM 1250 O O . LEU A 1 166 ? 17.922 -5.909 -27.216 1.00 97.38 166 LEU A O 1
ATOM 1254 N N . GLY A 1 167 ? 18.289 -7.531 -28.727 1.00 98.00 167 GLY A N 1
ATOM 1255 C CA . GLY A 1 167 ? 17.079 -8.300 -28.450 1.00 98.00 167 GLY A CA 1
ATOM 1256 C C . GLY A 1 167 ? 17.032 -8.809 -27.008 1.00 98.00 167 GLY A C 1
ATOM 1257 O O . GLY A 1 167 ? 16.006 -8.658 -26.343 1.00 98.00 167 GLY A O 1
ATOM 1258 N N . PHE A 1 168 ? 18.148 -9.333 -26.495 1.00 98.12 168 PHE A N 1
ATOM 1259 C CA . PHE A 1 168 ? 18.270 -9.754 -25.099 1.00 98.12 168 PHE A CA 1
ATOM 1260 C C . PHE A 1 168 ? 18.056 -8.578 -24.135 1.00 98.12 168 PHE A C 1
ATOM 1262 O O . PHE A 1 168 ? 17.210 -8.658 -23.243 1.00 98.12 168 PHE A O 1
ATOM 1269 N N . ALA A 1 169 ? 18.737 -7.449 -24.360 1.00 97.94 169 ALA A N 1
ATOM 1270 C CA . ALA A 1 169 ? 18.595 -6.255 -23.523 1.00 97.94 169 ALA A CA 1
ATOM 1271 C C . ALA A 1 169 ? 17.162 -5.678 -23.534 1.00 97.94 169 ALA A C 1
ATOM 1273 O O . ALA A 1 169 ? 16.654 -5.253 -22.496 1.00 97.94 169 ALA A O 1
ATOM 1274 N N . ILE A 1 170 ? 16.479 -5.705 -24.687 1.00 98.50 170 ILE A N 1
ATOM 1275 C CA . ILE A 1 170 ? 15.068 -5.300 -24.816 1.00 98.50 170 ILE A CA 1
ATOM 1276 C C . ILE A 1 170 ? 14.160 -6.184 -23.955 1.00 98.50 170 ILE A C 1
ATOM 1278 O O . ILE A 1 170 ? 13.266 -5.670 -23.281 1.00 98.50 170 ILE A O 1
ATOM 1282 N N . VAL A 1 171 ? 14.346 -7.507 -24.001 1.00 98.44 171 VAL A N 1
ATOM 1283 C CA . VAL A 1 171 ? 13.532 -8.457 -23.225 1.00 98.44 171 VAL A CA 1
ATOM 1284 C C . VAL A 1 171 ? 13.754 -8.263 -21.727 1.00 98.44 171 VAL A C 1
ATOM 1286 O O . VAL A 1 171 ? 12.779 -8.200 -20.976 1.00 98.44 171 VAL A O 1
ATOM 1289 N N . GLU A 1 172 ? 15.005 -8.100 -21.301 1.00 97.88 172 GLU A N 1
ATOM 1290 C CA . GLU A 1 172 ? 15.355 -7.869 -19.897 1.00 97.88 172 GLU A CA 1
ATOM 1291 C C . GLU A 1 172 ? 14.759 -6.562 -19.356 1.00 97.88 172 GLU A C 1
ATOM 1293 O O . GLU A 1 172 ? 14.166 -6.567 -18.276 1.00 97.88 172 GLU A O 1
ATOM 1298 N N . LEU A 1 173 ? 14.833 -5.457 -20.111 1.00 98.19 173 LEU A N 1
ATOM 1299 C CA . LEU A 1 173 ? 14.206 -4.198 -19.696 1.00 98.19 173 LEU A CA 1
ATOM 1300 C C . LEU A 1 173 ? 12.677 -4.323 -19.619 1.00 98.19 173 LEU A C 1
ATOM 1302 O O . LEU A 1 173 ? 12.079 -3.890 -18.637 1.00 98.19 173 LEU A O 1
ATOM 1306 N N . LYS A 1 174 ? 12.031 -4.955 -20.609 1.00 98.38 174 LYS A N 1
ATOM 1307 C CA . LYS A 1 174 ? 10.574 -5.190 -20.573 1.00 98.38 174 LYS A CA 1
ATOM 1308 C C . LYS A 1 174 ? 10.151 -5.977 -19.339 1.00 98.38 174 LYS A C 1
ATOM 1310 O O . LYS A 1 174 ? 9.136 -5.652 -18.730 1.00 98.38 174 LYS A O 1
ATOM 1315 N N . ARG A 1 175 ? 10.916 -7.009 -18.979 1.00 98.00 175 ARG A N 1
ATOM 1316 C CA . ARG A 1 175 ? 10.657 -7.813 -17.784 1.00 98.00 175 ARG A CA 1
ATOM 1317 C C . ARG A 1 175 ? 10.786 -6.975 -16.513 1.00 98.00 175 ARG A C 1
ATOM 1319 O O . ARG A 1 175 ? 9.863 -6.985 -15.709 1.00 98.00 175 ARG A O 1
ATOM 1326 N N . ALA A 1 176 ? 11.868 -6.209 -16.375 1.00 97.62 176 ALA A N 1
ATOM 1327 C CA . ALA A 1 176 ? 12.082 -5.359 -15.206 1.00 97.62 176 ALA A CA 1
ATOM 1328 C C . ALA A 1 176 ? 10.978 -4.294 -15.046 1.00 97.62 176 ALA A C 1
ATOM 1330 O O . ALA A 1 176 ? 10.473 -4.091 -13.945 1.00 97.62 176 ALA A O 1
ATOM 1331 N N . LEU A 1 177 ? 10.536 -3.663 -16.142 1.00 97.62 177 LEU A N 1
ATOM 1332 C CA . LEU A 1 177 ? 9.410 -2.718 -16.112 1.00 97.62 177 LEU A CA 1
ATOM 1333 C C . LEU A 1 177 ? 8.090 -3.397 -15.721 1.00 97.62 177 LEU A C 1
ATOM 1335 O O . LEU A 1 177 ? 7.317 -2.836 -14.946 1.00 97.62 177 LEU A O 1
ATOM 1339 N N . ALA A 1 178 ? 7.838 -4.612 -16.218 1.0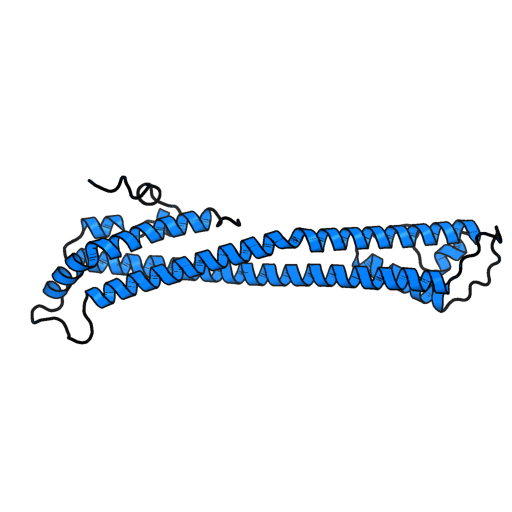0 97.06 178 ALA A N 1
ATOM 1340 C CA . ALA A 1 178 ? 6.650 -5.377 -15.851 1.00 97.06 178 ALA A CA 1
ATOM 1341 C C . ALA A 1 178 ? 6.638 -5.757 -14.361 1.00 97.06 178 ALA A C 1
ATOM 1343 O O . ALA A 1 178 ? 5.572 -5.727 -13.743 1.00 97.06 178 ALA A O 1
ATOM 1344 N N . ASP A 1 179 ? 7.802 -6.076 -13.790 1.00 96.06 179 ASP A N 1
ATOM 1345 C CA . ASP A 1 179 ? 7.949 -6.334 -12.357 1.00 96.06 179 ASP A CA 1
ATOM 1346 C C . ASP A 1 179 ? 7.656 -5.064 -11.544 1.00 96.06 179 ASP A C 1
ATOM 1348 O O . ASP A 1 179 ? 6.813 -5.107 -10.654 1.00 96.06 179 ASP A O 1
ATOM 1352 N N . VAL A 1 180 ? 8.221 -3.909 -11.915 1.00 95.94 180 VAL A N 1
ATOM 1353 C CA . VAL A 1 180 ? 7.903 -2.616 -11.273 1.00 95.94 180 VAL A CA 1
ATOM 1354 C C . VAL A 1 180 ? 6.403 -2.298 -11.335 1.00 95.94 180 VAL A C 1
ATOM 1356 O O . VAL A 1 180 ? 5.811 -1.832 -10.362 1.00 95.94 180 VAL A O 1
ATOM 1359 N N . ASP A 1 181 ? 5.754 -2.545 -12.471 1.00 95.50 181 ASP A N 1
ATOM 1360 C CA . ASP A 1 181 ? 4.317 -2.308 -12.606 1.00 95.50 181 ASP A CA 1
ATOM 1361 C C . ASP A 1 181 ? 3.462 -3.293 -11.804 1.00 95.50 181 ASP A C 1
ATOM 1363 O O . ASP A 1 181 ? 2.354 -2.937 -11.391 1.00 95.50 181 ASP A O 1
ATOM 1367 N N . ARG A 1 182 ? 3.942 -4.520 -11.582 1.00 95.25 182 ARG A N 1
ATOM 1368 C CA . ARG A 1 182 ? 3.301 -5.484 -10.682 1.00 95.25 182 ARG A CA 1
ATOM 1369 C C . ARG A 1 182 ? 3.350 -4.976 -9.239 1.00 95.25 182 ARG A C 1
ATOM 1371 O O . ARG A 1 182 ? 2.282 -4.835 -8.646 1.00 95.25 182 ARG A O 1
ATOM 1378 N N . GLU A 1 183 ? 4.529 -4.604 -8.746 1.00 95.19 183 GLU A N 1
ATOM 1379 C CA . GLU A 1 183 ? 4.731 -4.069 -7.385 1.00 95.19 183 GLU A CA 1
ATOM 1380 C C . GLU A 1 183 ? 3.876 -2.813 -7.147 1.00 95.19 183 GLU A C 1
ATOM 1382 O O . GLU A 1 183 ? 3.159 -2.699 -6.157 1.00 95.19 183 GLU A O 1
ATOM 1387 N N . LYS A 1 184 ? 3.804 -1.891 -8.120 1.00 94.25 184 LYS A N 1
ATOM 1388 C CA . LYS A 1 184 ? 2.907 -0.720 -8.022 1.00 94.25 184 LYS A CA 1
ATOM 1389 C C . LYS A 1 184 ? 1.441 -1.105 -7.811 1.00 94.25 184 LYS A C 1
ATOM 1391 O O . LYS A 1 184 ? 0.727 -0.427 -7.070 1.00 94.25 184 LYS A O 1
ATOM 1396 N N . ARG A 1 185 ? 0.949 -2.151 -8.486 1.00 95.19 185 ARG A N 1
ATOM 1397 C CA . ARG A 1 185 ? -0.442 -2.613 -8.322 1.00 95.19 185 ARG A CA 1
ATOM 1398 C C . ARG A 1 185 ? -0.643 -3.258 -6.956 1.00 95.19 185 ARG A C 1
ATOM 1400 O O . ARG A 1 185 ? -1.663 -2.996 -6.320 1.00 95.19 185 ARG A O 1
ATOM 1407 N N . GLU A 1 186 ? 0.310 -4.066 -6.510 1.00 95.00 186 GLU A N 1
ATOM 1408 C CA . GLU A 1 186 ? 0.299 -4.721 -5.199 1.00 95.00 186 GLU A CA 1
ATOM 1409 C C . GLU A 1 186 ? 0.324 -3.672 -4.060 1.00 95.00 186 GLU A C 1
ATOM 1411 O O . GLU A 1 186 ? -0.531 -3.707 -3.165 1.00 95.00 186 GLU A O 1
ATOM 1416 N N . ALA A 1 187 ? 1.138 -2.618 -4.186 1.00 94.75 187 ALA A N 1
ATOM 1417 C CA . ALA A 1 187 ? 1.147 -1.449 -3.302 1.00 94.75 187 ALA A CA 1
ATOM 1418 C C . ALA A 1 187 ? -0.200 -0.701 -3.251 1.00 94.75 187 ALA A C 1
ATOM 1420 O O . ALA A 1 187 ? -0.674 -0.335 -2.170 1.00 94.75 187 ALA A O 1
ATOM 1421 N N . ILE A 1 188 ? -0.863 -0.495 -4.396 1.00 96.06 188 ILE A N 1
ATOM 1422 C CA . ILE A 1 188 ? -2.196 0.137 -4.448 1.00 96.06 188 ILE A CA 1
ATOM 1423 C C . ILE A 1 188 ? -3.239 -0.725 -3.721 1.00 96.06 188 ILE A C 1
ATOM 1425 O O . ILE A 1 188 ? -4.053 -0.205 -2.950 1.00 96.06 188 ILE A O 1
ATOM 1429 N N . LEU A 1 189 ? -3.220 -2.041 -3.943 1.00 96.88 189 LEU A N 1
ATOM 1430 C CA . LEU A 1 189 ? -4.159 -2.977 -3.319 1.00 96.88 189 LEU A CA 1
ATOM 1431 C C . LEU A 1 189 ? -3.958 -3.062 -1.799 1.00 96.88 189 LEU A C 1
ATOM 1433 O O . LEU A 1 189 ? -4.934 -3.010 -1.039 1.00 96.88 189 LEU A O 1
ATOM 1437 N N . SER A 1 190 ? -2.708 -3.142 -1.339 1.00 96.88 190 SER A N 1
ATOM 1438 C CA . SER A 1 190 ? -2.389 -3.179 0.092 1.00 96.88 190 SER A CA 1
ATOM 1439 C C . SER A 1 190 ? -2.756 -1.862 0.789 1.00 96.88 190 SER A C 1
ATOM 1441 O O . SER A 1 190 ? -3.360 -1.887 1.866 1.00 96.88 190 SER A O 1
ATOM 1443 N N . GLN A 1 191 ? -2.522 -0.713 0.142 1.00 97.12 191 GLN A N 1
ATOM 1444 C CA . GLN A 1 191 ? -2.944 0.596 0.648 1.00 97.12 191 GLN A CA 1
ATOM 1445 C C . GLN A 1 191 ? -4.472 0.703 0.744 1.00 97.12 191 GLN A C 1
ATOM 1447 O O . GLN A 1 191 ? -4.994 1.175 1.756 1.00 97.12 191 GLN A O 1
ATOM 1452 N N . SER A 1 192 ? -5.206 0.241 -0.273 1.00 98.00 192 SER A N 1
ATOM 1453 C CA . SER A 1 192 ? -6.675 0.217 -0.249 1.00 98.00 192 SER A CA 1
ATOM 1454 C C . SER A 1 192 ? -7.206 -0.640 0.907 1.00 98.00 192 SER A C 1
ATOM 1456 O O . SER A 1 192 ? -8.073 -0.201 1.668 1.00 98.00 192 SER A O 1
ATOM 1458 N N . THR A 1 193 ? -6.613 -1.821 1.106 1.00 98.06 193 THR A N 1
ATOM 1459 C CA . THR A 1 193 ? -6.948 -2.736 2.208 1.00 98.06 193 THR A CA 1
ATOM 1460 C C . THR A 1 193 ? -6.710 -2.086 3.573 1.00 98.06 193 THR A C 1
ATOM 1462 O O . THR A 1 193 ? -7.589 -2.124 4.439 1.00 98.06 193 THR A O 1
ATOM 1465 N N . LYS A 1 194 ? -5.560 -1.421 3.757 1.00 97.75 194 LYS A N 1
ATOM 1466 C CA . LYS A 1 194 ? -5.238 -0.647 4.966 1.00 97.75 194 LYS A CA 1
ATOM 1467 C C . LYS A 1 194 ? -6.265 0.459 5.221 1.00 97.75 194 LYS A C 1
ATOM 1469 O O . LYS A 1 194 ? -6.776 0.572 6.336 1.00 97.75 194 LYS A O 1
ATOM 1474 N N . THR A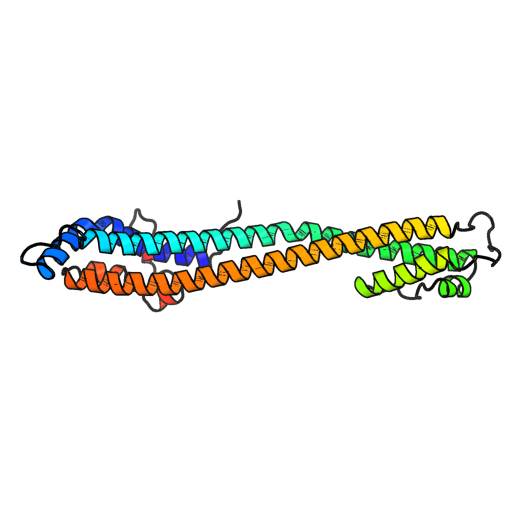 1 195 ? -6.616 1.244 4.203 1.00 98.06 195 THR A N 1
ATOM 1475 C CA . THR A 1 195 ? -7.607 2.326 4.322 1.00 98.06 195 THR A CA 1
ATOM 1476 C C . THR A 1 195 ? -8.989 1.799 4.717 1.00 98.06 195 THR A C 1
ATOM 1478 O O . THR A 1 195 ? -9.630 2.369 5.604 1.00 98.06 195 THR A O 1
ATOM 1481 N N . LEU A 1 196 ? -9.438 0.688 4.125 1.00 98.31 196 LEU A N 1
ATOM 1482 C CA . LEU A 1 196 ? -10.708 0.053 4.485 1.00 98.31 196 LEU A CA 1
ATOM 1483 C C . LEU A 1 196 ? -10.699 -0.441 5.938 1.00 98.31 196 LEU A C 1
ATOM 1485 O O . LEU A 1 196 ? -11.650 -0.194 6.682 1.00 98.31 196 LEU A O 1
ATOM 1489 N N . ALA A 1 197 ? -9.618 -1.101 6.362 1.00 98.25 197 ALA A N 1
ATOM 1490 C CA . ALA A 1 197 ? -9.477 -1.591 7.731 1.00 98.25 197 ALA A CA 1
ATOM 1491 C C . ALA A 1 197 ? -9.476 -0.439 8.751 1.00 98.25 197 ALA A C 1
ATOM 1493 O O . ALA A 1 197 ? -10.119 -0.536 9.795 1.00 98.25 197 ALA A O 1
ATOM 1494 N N . MET A 1 198 ? -8.843 0.690 8.419 1.00 97.69 198 MET A N 1
ATOM 1495 C CA . MET A 1 198 ? -8.865 1.912 9.231 1.00 97.69 198 MET A CA 1
ATOM 1496 C C . MET A 1 198 ? -10.271 2.518 9.366 1.00 97.69 198 MET A C 1
ATOM 1498 O O . MET A 1 198 ? -10.647 2.945 10.457 1.00 97.69 198 MET A O 1
ATOM 1502 N N . ALA A 1 199 ? -11.049 2.564 8.282 1.00 97.88 199 ALA A N 1
ATOM 1503 C CA . ALA A 1 199 ? -12.424 3.071 8.313 1.00 97.88 199 ALA A CA 1
ATOM 1504 C C . ALA A 1 199 ? -13.356 2.145 9.115 1.00 97.88 199 ALA A C 1
ATOM 1506 O O . ALA A 1 199 ? -14.180 2.598 9.917 1.00 97.88 199 ALA A O 1
ATOM 1507 N N . ARG A 1 200 ? -13.184 0.828 8.948 1.00 98.19 200 ARG A N 1
ATOM 1508 C CA . ARG A 1 200 ? -13.905 -0.180 9.731 1.00 98.19 200 ARG A CA 1
ATOM 1509 C C . ARG A 1 200 ? -13.563 -0.090 11.215 1.00 98.19 200 ARG A C 1
ATOM 1511 O O . ARG A 1 200 ? -14.460 -0.186 12.048 1.00 98.19 200 ARG A O 1
ATOM 1518 N N . TRP A 1 201 ? -12.292 0.123 11.548 1.00 98.25 201 TRP A N 1
ATOM 1519 C CA . TRP A 1 201 ? -11.872 0.352 12.925 1.00 98.25 201 TRP A CA 1
ATOM 1520 C C . TRP A 1 201 ? -12.557 1.575 13.525 1.00 98.25 201 TRP A C 1
ATOM 1522 O O . TRP A 1 201 ? -13.143 1.440 14.589 1.00 98.25 201 TRP A O 1
ATOM 1532 N N . LEU A 1 202 ? -12.565 2.722 12.836 1.00 97.94 202 LEU A N 1
ATOM 1533 C CA . LEU A 1 202 ? -13.158 3.952 13.375 1.00 97.94 202 LEU A CA 1
ATOM 1534 C C . LEU A 1 202 ? -14.650 3.779 13.692 1.00 97.94 202 LEU A C 1
ATOM 1536 O O . LEU A 1 202 ? -15.085 4.080 14.801 1.00 97.94 202 LEU A O 1
ATOM 1540 N N . SER A 1 203 ? -15.415 3.238 12.740 1.00 97.94 203 SER A N 1
ATOM 1541 C CA . SER A 1 203 ? -16.848 2.968 12.932 1.00 97.94 203 SER A CA 1
ATOM 1542 C C . SER A 1 203 ? -17.111 1.960 14.055 1.00 97.94 203 SER A C 1
ATOM 1544 O O . SER A 1 203 ? -18.017 2.156 14.862 1.00 97.94 203 SER A O 1
ATOM 1546 N N . THR A 1 204 ? -16.292 0.909 14.151 1.00 98.44 204 THR A N 1
ATOM 1547 C CA . THR A 1 204 ? -16.407 -0.101 15.212 1.00 98.44 204 THR A CA 1
ATOM 1548 C C . THR A 1 204 ? -16.039 0.469 16.578 1.00 98.44 204 THR A C 1
ATOM 1550 O O . THR A 1 204 ? -16.758 0.240 17.542 1.00 98.44 204 THR A O 1
ATOM 1553 N N . TYR A 1 205 ? -14.941 1.219 16.669 1.00 98.38 205 TYR A N 1
ATOM 1554 C CA . TYR A 1 205 ? -14.484 1.866 17.894 1.00 98.38 205 TYR A CA 1
ATOM 1555 C C . TYR A 1 205 ? -15.551 2.811 18.442 1.00 98.38 205 TYR A C 1
ATOM 1557 O O . TYR A 1 205 ? -15.928 2.689 19.607 1.00 98.38 205 TYR A O 1
ATOM 1565 N N . GLN A 1 206 ? -16.084 3.693 17.594 1.00 97.94 206 GLN A N 1
ATOM 1566 C CA . GLN A 1 206 ? -17.142 4.614 17.992 1.00 97.94 206 GLN A CA 1
ATOM 1567 C C . GLN A 1 206 ? -18.389 3.853 18.462 1.00 97.94 206 GLN A C 1
ATOM 1569 O O . GLN A 1 206 ? -18.846 4.071 19.578 1.00 97.94 206 GLN A O 1
ATOM 1574 N N . GLY A 1 207 ? -18.890 2.899 17.670 1.00 98.25 207 GLY A N 1
ATOM 1575 C CA . GLY A 1 207 ? -20.093 2.147 18.037 1.00 98.25 207 GLY A CA 1
ATOM 1576 C C . GLY A 1 207 ? -19.933 1.323 19.320 1.00 98.25 207 GLY A C 1
ATOM 1577 O O . GLY A 1 207 ? -20.832 1.301 20.157 1.00 98.25 207 GLY A O 1
ATOM 1578 N N . VAL A 1 208 ? -18.779 0.673 19.509 1.00 98.38 208 VAL A N 1
ATOM 1579 C CA . VAL A 1 208 ? -18.488 -0.108 20.721 1.00 98.38 208 VAL A CA 1
ATOM 1580 C C . VAL A 1 208 ? -18.379 0.795 21.946 1.00 98.38 208 VAL A C 1
ATOM 1582 O O . VAL A 1 208 ? -18.946 0.463 22.982 1.00 98.38 208 VAL A O 1
ATOM 1585 N N . THR A 1 209 ? -17.673 1.922 21.848 1.00 97.69 209 THR A N 1
ATOM 1586 C CA . THR A 1 209 ? -17.489 2.830 22.991 1.00 97.69 209 THR A CA 1
ATOM 1587 C C . THR A 1 209 ? -18.776 3.543 23.373 1.00 97.69 209 THR A C 1
ATOM 1589 O O . THR A 1 209 ? -19.104 3.570 24.551 1.00 97.69 209 THR A O 1
ATOM 1592 N N . GLU A 1 210 ? -19.558 4.037 22.411 1.00 98.06 210 GLU A N 1
ATOM 1593 C CA . GLU A 1 210 ? -20.868 4.641 22.688 1.00 98.06 210 GLU A CA 1
ATOM 1594 C C . GLU A 1 210 ? -21.818 3.641 23.366 1.00 98.06 210 GLU A C 1
ATOM 1596 O O . GLU A 1 210 ? -22.449 3.971 24.374 1.00 98.06 210 GLU A O 1
ATOM 1601 N N . ALA A 1 211 ? -21.869 2.398 22.870 1.00 98.12 211 ALA A N 1
ATOM 1602 C CA . ALA A 1 211 ? -22.661 1.339 23.487 1.00 98.12 211 ALA A CA 1
ATOM 1603 C C . ALA A 1 211 ? -22.167 1.014 24.904 1.00 98.12 211 ALA A C 1
ATOM 1605 O O . ALA A 1 211 ? -22.963 0.992 25.842 1.00 98.12 211 ALA A O 1
ATOM 1606 N N . ALA A 1 212 ? -20.860 0.805 25.082 1.00 97.75 212 ALA A N 1
ATOM 1607 C CA . ALA A 1 212 ? -20.274 0.488 26.379 1.00 97.75 212 ALA A CA 1
ATOM 1608 C C . ALA A 1 212 ? -20.501 1.613 27.400 1.00 97.75 212 ALA A C 1
ATOM 1610 O O . ALA A 1 212 ? -20.949 1.326 28.505 1.00 97.75 212 ALA A O 1
ATOM 1611 N N . CYS A 1 213 ? -20.301 2.884 27.029 1.00 97.56 213 CYS A N 1
ATOM 1612 C CA . CYS A 1 213 ? -20.597 4.031 27.893 1.00 97.56 213 CYS A CA 1
ATOM 1613 C C . CYS A 1 213 ? -22.060 4.033 28.357 1.00 97.56 213 CYS A C 1
ATOM 1615 O O . CYS A 1 213 ? -22.329 4.239 29.540 1.00 97.56 213 CYS A O 1
ATOM 1617 N N . GLY A 1 214 ? -23.005 3.785 27.443 1.00 97.56 214 GLY A N 1
ATOM 1618 C CA . GLY A 1 214 ? -24.429 3.715 27.773 1.00 97.56 214 GLY A CA 1
ATOM 1619 C C . GLY A 1 214 ? -24.757 2.569 28.732 1.00 97.56 214 GLY A C 1
ATOM 1620 O O . GLY A 1 214 ? -25.456 2.778 29.722 1.00 97.56 214 GLY A O 1
ATOM 1621 N N . LEU A 1 215 ? -24.211 1.376 28.480 1.00 97.50 215 LEU A N 1
ATOM 1622 C CA . LEU A 1 215 ? -24.407 0.199 29.334 1.00 97.50 215 LEU A CA 1
ATOM 1623 C C . LEU A 1 215 ? -23.783 0.398 30.723 1.00 97.50 215 LEU A C 1
ATOM 1625 O O . LEU A 1 215 ? -24.415 0.083 31.728 1.00 97.50 215 LEU A O 1
ATOM 1629 N N . TYR A 1 216 ? -22.586 0.983 30.792 1.00 97.75 216 TYR A N 1
ATOM 1630 C CA . TYR A 1 216 ? -21.909 1.303 32.049 1.00 97.75 216 TYR A CA 1
ATOM 1631 C C . TYR A 1 216 ? -22.717 2.322 32.859 1.00 97.75 216 TYR A C 1
ATOM 1633 O O . TYR A 1 216 ? -22.933 2.134 34.053 1.00 97.75 216 TYR A O 1
ATOM 1641 N N . ALA A 1 217 ? -23.218 3.378 32.211 1.00 96.88 217 ALA A N 1
ATOM 1642 C CA . ALA A 1 217 ? -24.046 4.384 32.867 1.00 96.88 217 ALA A CA 1
ATOM 1643 C C . ALA A 1 217 ? -25.368 3.798 33.393 1.00 96.88 217 ALA A C 1
ATOM 1645 O O . ALA A 1 217 ? -25.757 4.105 34.518 1.00 96.88 217 ALA A O 1
ATOM 1646 N N . LEU A 1 218 ? -26.030 2.925 32.621 1.00 97.19 218 LEU A N 1
ATOM 1647 C CA . LEU A 1 218 ? -27.243 2.219 33.058 1.00 97.19 218 LEU A CA 1
ATOM 1648 C C . LEU A 1 218 ? -26.991 1.313 34.268 1.00 97.19 218 LEU A C 1
ATOM 1650 O O . LEU A 1 218 ? -27.845 1.225 35.145 1.00 97.19 218 LEU A O 1
ATOM 1654 N N . ALA A 1 219 ? -25.817 0.688 34.336 1.00 97.06 219 ALA A N 1
ATOM 1655 C CA . ALA A 1 219 ? -25.387 -0.130 35.466 1.00 97.06 219 ALA A CA 1
ATOM 1656 C C . ALA A 1 219 ? -24.937 0.696 36.694 1.00 97.06 219 ALA A C 1
ATOM 1658 O O . ALA A 1 219 ? -24.541 0.121 37.700 1.00 97.06 219 ALA A O 1
ATOM 1659 N N . GLY A 1 220 ? -24.972 2.035 36.632 1.00 97.12 220 GLY A N 1
ATOM 1660 C CA . GLY A 1 220 ? -24.549 2.917 37.729 1.00 97.12 220 GLY A CA 1
ATOM 1661 C C . GLY A 1 220 ? -23.050 3.242 37.758 1.00 97.12 220 GLY A C 1
ATOM 1662 O O . GLY A 1 220 ? -22.587 3.944 38.655 1.00 97.12 220 GLY A O 1
ATOM 1663 N N . HIS A 1 221 ? -22.290 2.812 36.750 1.00 96.81 221 HIS A N 1
ATOM 1664 C CA . HIS A 1 221 ? -20.831 2.939 36.666 1.00 96.81 221 HIS A CA 1
ATOM 1665 C C . HIS A 1 221 ? -20.389 4.146 35.821 1.00 96.81 221 HIS A C 1
ATOM 1667 O O . HIS A 1 221 ? -19.587 4.034 34.892 1.00 96.81 221 HIS A O 1
ATOM 1673 N N . ALA A 1 222 ? -20.916 5.335 36.130 1.00 95.00 222 ALA A N 1
ATOM 1674 C CA . ALA A 1 222 ? -20.700 6.546 35.325 1.00 95.00 222 ALA A CA 1
ATOM 1675 C C . ALA A 1 222 ? -19.221 6.977 35.220 1.00 95.00 222 ALA A C 1
ATOM 1677 O O . ALA A 1 222 ? -18.801 7.469 34.175 1.00 95.00 222 ALA A O 1
ATOM 1678 N N . ALA A 1 223 ? -18.420 6.765 36.269 1.00 93.94 223 ALA A N 1
ATOM 1679 C CA . ALA A 1 223 ? -16.989 7.080 36.243 1.00 93.94 223 ALA A CA 1
ATOM 1680 C C . ALA A 1 223 ? -16.219 6.178 35.261 1.00 93.94 223 ALA A C 1
ATOM 1682 O O . ALA A 1 223 ? -15.404 6.666 34.482 1.00 93.94 223 ALA A O 1
ATOM 1683 N N . LEU A 1 224 ? -16.532 4.876 35.239 1.00 94.50 224 LEU A N 1
ATOM 1684 C CA . LEU A 1 224 ? -15.953 3.940 34.271 1.00 94.50 224 LEU A CA 1
ATOM 1685 C C . LEU A 1 224 ? -16.398 4.276 32.841 1.00 94.50 224 LEU A C 1
ATOM 1687 O O . LEU A 1 224 ? -15.600 4.169 31.911 1.00 94.50 224 LEU A O 1
ATOM 1691 N N . ALA A 1 225 ? -17.652 4.711 32.665 1.00 95.44 225 ALA A N 1
ATOM 1692 C CA . ALA A 1 225 ? -18.170 5.140 31.367 1.00 95.44 225 ALA A CA 1
ATOM 1693 C C . ALA A 1 225 ? -17.395 6.347 30.816 1.00 95.44 225 ALA A C 1
ATOM 1695 O O . ALA A 1 225 ? -17.132 6.409 29.615 1.00 95.44 225 ALA A O 1
ATOM 1696 N N . GLU A 1 226 ? -17.011 7.289 31.682 1.00 94.06 226 GLU A N 1
ATOM 1697 C CA . GLU A 1 226 ? -16.246 8.470 31.281 1.00 94.06 226 GLU A CA 1
ATOM 1698 C C . GLU A 1 226 ? -14.838 8.108 30.795 1.00 94.06 226 GLU A C 1
ATOM 1700 O O . GLU A 1 226 ? -14.416 8.589 29.744 1.00 94.06 226 GLU A O 1
ATOM 1705 N N . GLY A 1 227 ? -14.150 7.189 31.481 1.00 92.62 227 GLY A N 1
ATOM 1706 C CA . GLY A 1 227 ? -12.787 6.777 31.119 1.00 92.62 227 GLY A CA 1
ATOM 1707 C C . GLY A 1 227 ? -12.663 6.181 29.708 1.00 92.62 227 GLY A C 1
ATOM 1708 O O . GLY A 1 227 ? -11.632 6.331 29.050 1.00 92.62 227 GLY A O 1
ATOM 1709 N N . ILE A 1 228 ? -13.727 5.560 29.186 1.00 94.75 228 ILE A N 1
ATOM 1710 C CA . ILE A 1 228 ? -13.746 4.953 27.841 1.00 94.75 228 ILE A CA 1
ATOM 1711 C C . ILE A 1 228 ? -14.464 5.798 26.780 1.00 94.75 228 ILE A C 1
ATOM 1713 O O . ILE A 1 228 ? -14.615 5.347 25.641 1.00 94.75 228 ILE A O 1
ATOM 1717 N N . ARG A 1 229 ? -14.903 7.015 27.124 1.00 94.62 229 ARG A N 1
ATOM 1718 C CA . ARG A 1 229 ? -15.684 7.873 26.227 1.00 94.62 229 ARG A CA 1
ATOM 1719 C C . ARG A 1 229 ? -14.921 8.161 24.919 1.00 94.62 229 ARG A C 1
ATOM 1721 O O . ARG A 1 229 ? -13.723 8.475 24.966 1.00 94.62 229 ARG A O 1
ATOM 1728 N N . PRO A 1 230 ? -15.596 8.118 23.749 1.00 94.50 230 PRO A N 1
ATOM 1729 C CA . PRO A 1 230 ? -14.994 8.486 22.471 1.00 94.50 230 PRO A CA 1
ATOM 1730 C C . PRO A 1 230 ? -14.887 10.010 22.351 1.00 94.50 230 PRO A C 1
ATOM 1732 O O . PRO A 1 230 ? -15.747 10.682 21.782 1.00 94.50 230 PRO A O 1
ATOM 1735 N N . THR A 1 231 ? -13.827 10.581 22.922 1.00 95.50 231 THR A N 1
ATOM 1736 C CA . THR A 1 231 ? -13.555 12.021 22.834 1.00 95.50 231 THR A CA 1
ATOM 1737 C C . THR A 1 231 ? -13.279 12.442 21.388 1.00 95.50 231 THR A C 1
ATOM 1739 O O . THR A 1 231 ? -12.856 11.641 20.552 1.00 95.50 231 THR A O 1
ATOM 1742 N N . ALA A 1 232 ? -13.446 13.735 21.084 1.00 94.94 232 ALA A N 1
ATOM 1743 C CA . ALA A 1 232 ? -13.101 14.279 19.766 1.00 94.94 232 ALA A CA 1
ATOM 1744 C C . ALA A 1 232 ? -11.643 13.970 19.370 1.00 94.94 232 ALA A C 1
ATOM 1746 O O . ALA A 1 232 ? -11.341 13.748 18.197 1.00 94.94 232 ALA A O 1
ATOM 1747 N N . ARG A 1 233 ? -10.744 13.908 20.358 1.00 95.19 233 ARG A N 1
ATOM 1748 C CA . ARG A 1 233 ? -9.333 13.584 20.168 1.00 95.19 233 ARG A CA 1
ATOM 1749 C C . ARG A 1 233 ? -9.128 12.100 19.833 1.00 95.19 233 ARG A C 1
ATOM 1751 O O . ARG A 1 233 ? -8.490 11.807 18.820 1.00 95.19 233 ARG A O 1
ATOM 1758 N N . ARG A 1 234 ? -9.747 11.180 20.582 1.00 95.12 234 ARG A N 1
ATOM 1759 C CA . ARG A 1 234 ? -9.714 9.734 20.285 1.00 95.12 234 ARG A CA 1
ATOM 1760 C C . ARG A 1 234 ? -10.344 9.406 18.929 1.00 95.12 234 ARG A C 1
ATOM 1762 O O . ARG A 1 234 ? -9.787 8.615 18.171 1.00 95.12 234 ARG A O 1
ATOM 1769 N N . LEU A 1 235 ? -11.444 10.073 18.569 1.00 94.38 235 LEU A N 1
ATOM 1770 C CA . LEU A 1 235 ? -12.088 9.943 17.253 1.00 94.38 235 LEU A CA 1
ATOM 1771 C C . LEU A 1 235 ? -11.210 10.463 16.105 1.00 94.38 235 LEU A C 1
ATOM 1773 O O . LEU A 1 235 ? -11.226 9.901 15.010 1.00 94.38 235 LEU A O 1
ATOM 1777 N N . ALA A 1 236 ? -10.379 11.476 16.359 1.00 93.44 236 ALA A N 1
ATOM 1778 C CA . ALA A 1 236 ? -9.338 11.907 15.426 1.00 93.44 236 ALA A CA 1
ATOM 1779 C C . ALA A 1 236 ? -8.142 10.929 15.356 1.00 93.44 236 ALA A C 1
ATOM 1781 O O . ALA A 1 236 ? -7.223 11.130 14.560 1.00 93.44 236 ALA A O 1
ATOM 1782 N N . GLY A 1 237 ? -8.147 9.852 16.151 1.00 90.69 237 GLY A N 1
ATOM 1783 C CA . GLY A 1 237 ? -7.069 8.869 16.235 1.00 90.69 237 GLY A CA 1
ATOM 1784 C C . GLY A 1 237 ? -5.870 9.340 17.053 1.00 90.69 237 GLY A C 1
ATOM 1785 O O . GLY A 1 237 ? -4.787 8.787 16.890 1.00 90.69 237 GLY A O 1
ATOM 1786 N N . LEU A 1 238 ? -6.048 10.361 17.892 1.00 92.94 238 LEU A N 1
ATOM 1787 C CA . LEU A 1 238 ? -5.016 10.882 18.778 1.00 92.94 238 LEU A CA 1
ATOM 1788 C C . LEU A 1 238 ? -5.257 10.355 20.201 1.00 92.94 238 LEU A C 1
ATOM 1790 O O . LEU A 1 238 ? -6.380 10.471 20.695 1.00 92.94 238 LEU A O 1
ATOM 1794 N N . PRO A 1 239 ? -4.241 9.785 20.867 1.00 92.94 239 PRO A N 1
ATOM 1795 C CA . PRO A 1 239 ? -4.408 9.216 22.197 1.00 92.94 239 PRO A CA 1
ATOM 1796 C C . PRO A 1 239 ? -4.575 10.324 23.239 1.00 92.94 239 PRO A C 1
ATOM 1798 O O . PRO A 1 239 ? -3.942 11.386 23.134 1.00 92.94 239 PRO A O 1
ATOM 1801 N N . GLU A 1 240 ? -5.406 10.076 24.247 1.00 92.56 240 GLU A N 1
ATOM 1802 C CA . GLU A 1 240 ? -5.382 10.845 25.496 1.00 92.56 240 GLU A CA 1
ATOM 1803 C C . GLU A 1 240 ? -4.150 10.457 26.330 1.00 92.56 240 GLU A C 1
ATOM 1805 O O . GLU A 1 240 ? -3.501 9.441 26.064 1.00 92.56 240 GLU A O 1
ATOM 1810 N N . GLU A 1 241 ? -3.817 11.247 27.355 1.00 87.25 241 GLU A N 1
ATOM 1811 C CA . GLU A 1 241 ? -2.702 10.929 28.268 1.00 87.25 241 GLU A CA 1
ATOM 1812 C C . GLU A 1 241 ? -2.861 9.537 28.890 1.00 87.25 241 GLU A C 1
ATOM 1814 O O . GLU A 1 241 ? -1.913 8.753 28.938 1.00 87.25 241 GLU A O 1
ATOM 1819 N N . GLU A 1 242 ? -4.092 9.195 29.267 1.00 84.19 242 GLU A N 1
ATOM 1820 C CA 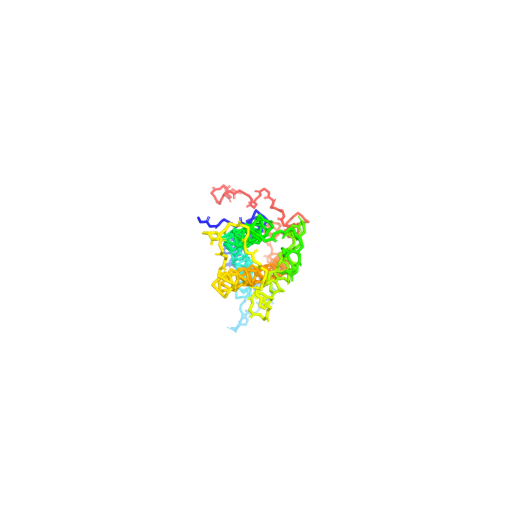. GLU A 1 242 ? -4.453 7.889 29.811 1.00 84.19 242 GLU A CA 1
ATOM 1821 C C . GLU A 1 242 ? -4.115 6.754 28.842 1.00 84.19 242 GLU A C 1
ATOM 1823 O O . GLU A 1 242 ? -3.615 5.720 29.271 1.00 84.19 242 GLU A O 1
ATOM 1828 N N . ASP A 1 243 ? -4.323 6.948 27.536 1.00 85.69 243 ASP A N 1
ATOM 1829 C CA . ASP A 1 243 ? -4.054 5.941 26.504 1.00 85.69 243 ASP A CA 1
ATOM 1830 C C . ASP A 1 243 ? -2.550 5.736 26.280 1.00 85.69 243 ASP A C 1
ATOM 1832 O O . ASP A 1 243 ? -2.117 4.635 25.934 1.00 85.69 243 ASP A O 1
ATOM 1836 N N . ALA A 1 244 ? -1.757 6.789 26.499 1.00 74.44 244 ALA A N 1
ATOM 1837 C CA . ALA A 1 244 ? -0.306 6.784 26.346 1.00 74.44 244 ALA A CA 1
ATOM 1838 C C . ALA A 1 244 ? 0.440 6.253 27.586 1.00 74.44 244 ALA A C 1
ATOM 1840 O O . ALA A 1 244 ? 1.596 5.839 27.465 1.00 74.44 244 ALA A O 1
ATOM 1841 N N . ALA A 1 245 ? -0.201 6.243 28.760 1.00 62.69 245 ALA A N 1
ATOM 1842 C CA . ALA A 1 245 ? 0.412 5.784 30.001 1.00 62.69 245 ALA A CA 1
ATOM 1843 C C . ALA A 1 245 ? 0.640 4.254 30.006 1.00 62.69 245 ALA A C 1
ATOM 1845 O O . ALA A 1 245 ? -0.278 3.490 29.670 1.00 62.69 245 ALA A O 1
ATOM 1846 N N . PRO A 1 246 ? 1.834 3.769 30.409 1.00 52.62 246 PRO A N 1
ATOM 1847 C CA . PRO A 1 246 ? 2.083 2.342 30.580 1.00 52.62 246 PRO A CA 1
ATOM 1848 C C . PRO A 1 246 ? 1.149 1.758 31.650 1.00 52.62 246 PRO A C 1
ATOM 1850 O O . PRO A 1 246 ? 0.871 2.377 32.676 1.00 52.62 246 PRO A O 1
ATOM 1853 N N . SER A 1 247 ? 0.673 0.531 31.426 1.00 47.41 247 SER A N 1
ATOM 1854 C CA . SER A 1 247 ? -0.349 -0.151 32.239 1.00 47.41 247 SER A CA 1
ATOM 1855 C C . SER A 1 247 ? -0.008 -0.313 33.731 1.00 47.41 247 SER A C 1
ATOM 1857 O O . SER A 1 247 ? -0.881 -0.653 34.517 1.00 47.41 247 SER A O 1
ATOM 1859 N N . THR A 1 248 ? 1.234 -0.049 34.142 1.00 39.16 248 THR A N 1
ATOM 1860 C CA . THR A 1 248 ? 1.702 -0.109 35.535 1.00 39.16 248 THR A CA 1
ATOM 1861 C C . THR A 1 248 ? 1.369 1.127 36.376 1.00 39.16 248 THR A C 1
ATOM 1863 O O . THR A 1 248 ? 1.521 1.070 37.591 1.00 39.16 248 THR A O 1
ATOM 1866 N N . GLU A 1 249 ? 0.929 2.234 35.771 1.00 38.25 249 GLU A N 1
ATOM 1867 C CA . GLU A 1 249 ? 0.627 3.486 36.494 1.00 38.25 249 GLU A CA 1
ATOM 1868 C C . GLU A 1 249 ? -0.877 3.723 36.726 1.00 38.25 249 GLU A C 1
ATOM 1870 O O . GLU A 1 249 ? -1.246 4.647 37.445 1.00 38.25 249 GLU A O 1
ATOM 1875 N N . ARG A 1 250 ? -1.760 2.868 36.185 1.00 45.34 250 ARG A N 1
ATOM 1876 C CA . ARG A 1 250 ? -3.229 3.036 36.249 1.00 45.34 250 ARG A CA 1
ATOM 1877 C C . ARG A 1 250 ? -3.893 2.473 37.517 1.00 45.34 250 ARG A C 1
ATOM 1879 O O . ARG A 1 250 ? -5.093 2.227 37.525 1.00 45.34 250 ARG A O 1
ATOM 1886 N N . SER A 1 251 ? -3.137 2.252 38.591 1.00 35.94 251 SER A N 1
ATOM 1887 C CA . SER A 1 251 ? -3.702 1.910 39.902 1.00 35.94 251 SER A CA 1
ATOM 1888 C C . SER A 1 251 ? -3.683 3.134 40.807 1.00 35.94 251 SER A C 1
ATOM 1890 O O . SER A 1 251 ? -2.651 3.414 41.421 1.00 35.94 251 SER A O 1
ATOM 1892 N N . ARG A 1 252 ? -4.818 3.835 40.897 1.00 34.81 252 ARG A N 1
ATOM 1893 C CA . ARG A 1 252 ? -5.246 4.632 42.057 1.00 34.81 252 ARG A CA 1
ATOM 1894 C C . ARG A 1 252 ? -6.692 5.079 41.919 1.00 34.81 252 ARG A C 1
ATOM 1896 O O . ARG A 1 252 ? -7.037 5.574 40.829 1.00 34.81 252 ARG A O 1
#

Organism: NCBI:txid889282